Protein AF-0000000085028728 (afdb_homodimer)

pLDDT: mean 93.4, std 11.12, range [28.31, 98.69]

Solvent-accessible surface area (backbone atoms only — not comparable to full-atom values): 11891 Å² total; per-residue (Å²): 128,84,72,64,90,46,90,42,33,43,54,44,32,38,74,74,45,56,66,94,50,44,56,52,53,50,48,51,31,69,73,59,47,61,43,35,67,69,58,50,44,66,71,38,68,85,52,50,71,66,57,48,51,51,47,50,49,50,36,37,75,71,48,29,32,41,80,46,76,43,94,49,95,72,69,44,57,39,34,30,62,30,75,64,32,54,68,43,45,65,33,49,50,37,35,28,53,51,8,44,40,52,74,70,59,74,106,129,83,70,65,89,46,89,43,32,43,54,44,32,38,74,75,46,56,67,92,52,44,58,54,53,50,47,51,30,70,75,60,47,60,41,35,67,70,55,49,43,66,71,38,68,86,51,50,70,68,58,49,51,51,47,50,51,50,37,35,74,72,46,29,31,41,80,46,75,43,93,49,92,73,70,44,55,39,34,31,64,30,74,64,32,53,68,43,45,66,33,50,49,37,35,29,53,52,9,45,40,51,74,69,58,73,106

InterPro domains:
  IPR002577 Helix-turn-helix, HxlR type [PF01638] (17-104)
  IPR002577 Helix-turn-helix, HxlR type [PS51118] (8-107)
  IPR036388 Winged helix-like DNA-binding domain superfamily [G3DSA:1.10.10.10] (2-106)
  IPR036390 Winged helix DNA-binding domain superfamily [SSF46785] (2-105)

Organism: Acidaminococcus fermentans (strain ATCC 25085 / DSM 20731 / CCUG 9996 / CIP 106432 / VR4) (NCBI:txid591001)

Structure (mmCIF, N/CA/C/O backbone):
data_AF-0000000085028728-model_v1
#
loop_
_entity.id
_entity.type
_entity.pdbx_description
1 polymer 'Transcriptional regulator, HxlR family'
#
loop_
_atom_site.group_PDB
_atom_site.id
_atom_site.type_symbol
_atom_site.label_atom_id
_atom_site.label_alt_id
_atom_site.label_comp_id
_atom_site.label_asym_id
_atom_site.label_entity_id
_atom_site.label_seq_id
_atom_site.pdbx_PDB_ins_code
_atom_site.Cartn_x
_atom_site.Cartn_y
_atom_site.Cartn_z
_atom_site.occupancy
_atom_site.B_iso_or_equiv
_atom_site.auth_seq_id
_atom_site.auth_comp_id
_atom_site.auth_asym_id
_atom_site.auth_atom_id
_atom_site.pdbx_PDB_model_num
ATOM 1 N N . MET A 1 1 ? -28.906 -7.211 5.066 1 29.34 1 MET A N 1
ATOM 2 C CA . MET A 1 1 ? -27.641 -7.785 4.656 1 29.34 1 MET A CA 1
ATOM 3 C C . MET A 1 1 ? -26.484 -6.828 4.957 1 29.34 1 MET A C 1
ATOM 5 O O . MET A 1 1 ? -26.438 -5.719 4.426 1 29.34 1 MET A O 1
ATOM 9 N N . ASN A 1 2 ? -25.953 -6.66 6.082 1 36.81 2 ASN A N 1
ATOM 10 C CA . ASN A 1 2 ? -25 -5.715 6.637 1 36.81 2 ASN A CA 1
ATOM 11 C C . ASN A 1 2 ? -23.766 -5.578 5.738 1 36.81 2 ASN A C 1
ATOM 13 O O . ASN A 1 2 ? -23.016 -6.539 5.555 1 36.81 2 ASN A O 1
ATOM 17 N N . GLU A 1 3 ? -23.781 -4.945 4.578 1 47.5 3 GLU A N 1
ATOM 18 C CA . GLU A 1 3 ? -22.828 -4.746 3.492 1 47.5 3 GLU A CA 1
ATOM 19 C C . GLU A 1 3 ? -21.422 -4.531 4.031 1 47.5 3 GLU A C 1
ATOM 21 O O . GLU A 1 3 ? -21.172 -3.578 4.773 1 47.5 3 GLU A O 1
ATOM 26 N N . LYS A 1 4 ? -20.875 -5.582 4.215 1 59.91 4 LYS A N 1
ATOM 27 C CA . LYS A 1 4 ? -19.516 -5.461 4.727 1 59.91 4 LYS A CA 1
ATOM 28 C C . LYS A 1 4 ? -18.734 -4.406 3.953 1 59.91 4 LYS A C 1
ATOM 30 O O . LYS A 1 4 ? -18.672 -4.445 2.723 1 59.91 4 LYS A O 1
ATOM 35 N N . LYS A 1 5 ? -18.438 -3.426 4.613 1 77 5 LYS A N 1
ATOM 36 C CA . LYS A 1 5 ? -17.734 -2.307 3.994 1 77 5 LYS A CA 1
ATOM 37 C C . LYS A 1 5 ? -16.469 -2.775 3.291 1 77 5 LYS A C 1
ATOM 39 O O . LYS A 1 5 ? -16.172 -2.336 2.178 1 77 5 LYS A O 1
ATOM 44 N N . TYR A 1 6 ? -15.953 -3.883 3.768 1 88.62 6 TYR A N 1
ATOM 45 C CA . TYR A 1 6 ? -14.711 -4.434 3.236 1 88.62 6 TYR A CA 1
ATOM 46 C C . TYR A 1 6 ? -14.758 -5.957 3.213 1 88.62 6 TYR A C 1
ATOM 48 O O . TYR A 1 6 ? -15.234 -6.586 4.16 1 88.62 6 TYR A O 1
ATOM 56 N N . ASN A 1 7 ? -14.258 -6.598 2.178 1 88.06 7 ASN A N 1
ATOM 57 C CA . ASN A 1 7 ? -14.266 -8.047 2.008 1 88.06 7 ASN A CA 1
ATOM 58 C C . ASN A 1 7 ? -13.18 -8.719 2.854 1 88.06 7 ASN A C 1
ATOM 60 O O . ASN A 1 7 ? -13.25 -9.914 3.123 1 88.06 7 ASN A O 1
ATOM 64 N N . CYS A 1 8 ? -12.188 -8.031 3.172 1 92.44 8 CYS A N 1
ATOM 65 C CA . CYS A 1 8 ? -11.125 -8.531 4.043 1 92.44 8 CYS A CA 1
ATOM 66 C C . CYS A 1 8 ? -10.422 -7.383 4.746 1 92.44 8 CYS A C 1
ATOM 68 O O . CYS A 1 8 ? -10.555 -6.227 4.348 1 92.44 8 CYS A O 1
ATOM 70 N N . PRO A 1 9 ? -9.688 -7.672 5.801 1 95.31 9 PRO A N 1
ATOM 71 C CA . PRO A 1 9 ? -9 -6.621 6.555 1 95.31 9 PRO A CA 1
ATOM 72 C C . PRO A 1 9 ? -7.98 -5.859 5.715 1 95.31 9 PRO A C 1
ATOM 74 O O . PRO A 1 9 ? -7.777 -4.66 5.918 1 95.31 9 PRO A O 1
ATOM 77 N N . VAL A 1 10 ? -7.355 -6.543 4.836 1 96.81 10 VAL A N 1
ATOM 78 C CA . VAL A 1 10 ? -6.363 -5.891 3.984 1 96.81 10 VAL A CA 1
ATOM 79 C C . VAL A 1 10 ? -7.039 -4.816 3.137 1 96.81 10 VAL A C 1
ATOM 81 O O . VAL A 1 10 ? -6.527 -3.699 3.018 1 96.81 10 VAL A O 1
ATOM 84 N N . GLU A 1 11 ? -8.133 -5.172 2.615 1 95.12 11 GLU A N 1
ATOM 85 C CA . GLU A 1 11 ? -8.898 -4.203 1.838 1 95.12 11 GLU A CA 1
ATOM 86 C C . GLU A 1 11 ? -9.273 -2.99 2.686 1 95.12 11 GLU A C 1
ATOM 88 O O .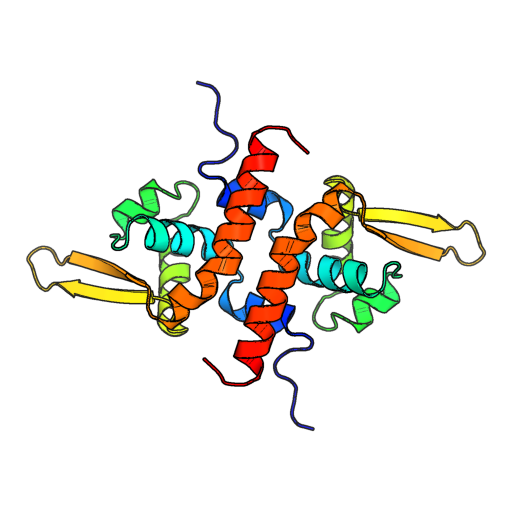 GLU A 1 11 ? -9.203 -1.853 2.215 1 95.12 11 GLU A O 1
ATOM 93 N N . ALA A 1 12 ? -9.727 -3.23 3.863 1 94.5 12 ALA A N 1
ATOM 94 C CA . ALA A 1 12 ? -10.094 -2.156 4.781 1 94.5 12 ALA A CA 1
ATOM 95 C C . ALA A 1 12 ? -8.914 -1.22 5.035 1 94.5 12 ALA A C 1
ATOM 97 O O . ALA A 1 12 ? -9.062 0.003 4.953 1 94.5 12 ALA A O 1
ATOM 98 N N . ALA A 1 13 ? -7.773 -1.797 5.328 1 95.81 13 ALA A N 1
ATOM 99 C CA . ALA A 1 13 ? -6.582 -0.992 5.59 1 95.81 13 ALA A CA 1
ATOM 100 C C . ALA A 1 13 ? -6.18 -0.19 4.355 1 95.81 13 ALA A C 1
ATOM 102 O O . ALA A 1 13 ? -5.812 0.982 4.461 1 95.81 13 ALA A O 1
ATOM 103 N N . LEU A 1 14 ? -6.285 -0.796 3.23 1 94.88 14 LEU A N 1
ATOM 104 C CA . LEU A 1 14 ? -5.863 -0.148 1.994 1 94.88 14 LEU A CA 1
ATOM 105 C C . LEU A 1 14 ? -6.812 0.988 1.627 1 94.88 14 LEU A C 1
ATOM 107 O O . LEU A 1 14 ? -6.422 1.927 0.929 1 94.88 14 LEU A O 1
ATOM 111 N N . SER A 1 15 ? -8.016 0.905 2.08 1 92.88 15 SER A N 1
ATOM 112 C CA . SER A 1 15 ? -8.938 2.016 1.854 1 92.88 15 SER A CA 1
ATOM 113 C C . SER A 1 15 ? -8.445 3.289 2.533 1 92.88 15 SER A C 1
ATOM 115 O O . SER A 1 15 ? -8.805 4.395 2.127 1 92.88 15 SER A O 1
ATOM 117 N N . GLN A 1 16 ? -7.59 3.143 3.537 1 92.19 16 GLN A N 1
ATOM 118 C CA . GLN A 1 16 ? -7.031 4.262 4.285 1 92.19 16 GLN A CA 1
ATOM 119 C C . GLN A 1 16 ? -5.641 4.625 3.773 1 92.19 16 GLN A C 1
ATOM 121 O O . GLN A 1 16 ? -5.227 5.785 3.855 1 92.19 16 GLN A O 1
ATOM 126 N N . LEU A 1 17 ? -4.961 3.629 3.266 1 93.88 17 LEU A N 1
ATOM 127 C CA . LEU A 1 17 ? -3.545 3.789 2.963 1 93.88 17 LEU A CA 1
ATOM 128 C C . LEU A 1 17 ? -3.311 3.824 1.456 1 93.88 17 LEU A C 1
ATOM 130 O O . LEU A 1 17 ? -2.219 4.172 1.001 1 93.88 17 LEU A O 1
ATOM 134 N N . GLY A 1 18 ? -4.328 3.404 0.812 1 89 18 GLY A N 1
ATOM 135 C CA . GLY A 1 18 ? -4.176 3.342 -0.632 1 89 18 GLY A CA 1
ATOM 136 C C . GLY A 1 18 ? -3.838 4.684 -1.256 1 89 18 GLY A C 1
ATOM 137 O O . GLY A 1 18 ? -4.23 5.73 -0.739 1 89 18 GLY A O 1
ATOM 138 N N . GLY A 1 19 ? -3.105 4.633 -2.367 1 87.12 19 GLY A N 1
ATOM 139 C CA . GLY A 1 19 ? -2.596 5.812 -3.043 1 87.12 19 GLY A CA 1
ATOM 140 C C . GLY A 1 19 ? -1.098 5.77 -3.279 1 87.12 19 GLY A C 1
ATOM 141 O O . GLY A 1 19 ? -0.385 5 -2.629 1 87.12 19 GLY A O 1
ATOM 142 N N . LYS A 1 20 ? -0.704 6.645 -4.145 1 89.75 20 LYS A N 1
ATOM 143 C CA . LYS A 1 20 ? 0.682 6.574 -4.594 1 89.75 20 LYS A CA 1
ATOM 144 C C . LYS A 1 20 ? 1.628 7.18 -3.562 1 89.75 20 LYS A C 1
ATOM 146 O O . LYS A 1 20 ? 2.758 6.715 -3.396 1 89.75 20 LYS A O 1
ATOM 151 N N . TYR A 1 21 ? 1.078 8.133 -2.779 1 95.56 21 TYR A N 1
ATOM 152 C CA . TYR A 1 21 ? 2.053 8.906 -2.02 1 95.56 21 TYR A CA 1
ATOM 153 C C . TYR A 1 21 ? 1.742 8.859 -0.529 1 95.56 21 TYR A C 1
ATOM 155 O O . TYR A 1 21 ? 2.549 9.305 0.293 1 95.56 21 TYR A O 1
ATOM 163 N N . LYS A 1 22 ? 0.624 8.273 -0.117 1 96.81 22 LYS A N 1
ATOM 164 C CA . LYS A 1 22 ? 0.184 8.344 1.273 1 96.81 22 LYS A CA 1
ATOM 165 C C . LYS A 1 22 ? 1.21 7.711 2.209 1 96.81 22 LYS A C 1
ATOM 167 O O . LYS A 1 22 ? 1.589 8.305 3.219 1 96.81 22 LYS A O 1
ATOM 172 N N . ALA A 1 23 ? 1.662 6.551 1.815 1 97.25 23 ALA A N 1
ATOM 173 C CA . ALA A 1 23 ? 2.615 5.855 2.678 1 97.25 23 ALA A CA 1
ATOM 174 C C . ALA A 1 23 ? 3.932 6.621 2.768 1 97.25 23 ALA A C 1
ATOM 176 O O . ALA A 1 23 ? 4.586 6.625 3.814 1 97.25 23 ALA A O 1
ATOM 177 N N . ILE A 1 24 ? 4.32 7.246 1.709 1 97.38 24 ILE A N 1
ATOM 178 C CA . ILE A 1 24 ? 5.555 8.023 1.691 1 97.38 24 ILE A CA 1
ATOM 179 C C . ILE A 1 24 ? 5.398 9.25 2.582 1 97.38 24 ILE A C 1
ATOM 181 O O . ILE A 1 24 ? 6.285 9.562 3.379 1 97.38 24 ILE A O 1
ATOM 185 N N . ILE A 1 25 ? 4.301 9.898 2.451 1 98.12 25 ILE A N 1
ATOM 186 C CA . ILE A 1 25 ? 4.012 11.062 3.283 1 98.12 25 ILE A CA 1
ATOM 187 C C . ILE A 1 25 ? 4.074 10.672 4.758 1 98.12 25 ILE A C 1
ATOM 189 O O . ILE A 1 25 ? 4.746 11.336 5.551 1 98.12 25 ILE A O 1
ATOM 193 N N . LEU A 1 26 ? 3.414 9.602 5.082 1 98.44 26 LEU A N 1
ATOM 194 C CA . LEU A 1 26 ? 3.365 9.141 6.469 1 98.44 26 LEU A CA 1
ATOM 195 C C . LEU A 1 26 ? 4.762 8.789 6.973 1 98.44 26 LEU A C 1
ATOM 197 O O . LEU A 1 26 ? 5.105 9.094 8.117 1 98.44 26 LEU A O 1
ATOM 201 N N . TYR A 1 27 ? 5.547 8.18 6.148 1 98.19 27 TYR A N 1
ATOM 202 C CA . TYR A 1 27 ? 6.918 7.836 6.504 1 98.19 27 TYR A CA 1
ATOM 203 C C . TYR A 1 27 ? 7.707 9.078 6.918 1 98.19 27 TYR A C 1
ATOM 205 O O . TYR A 1 27 ? 8.344 9.086 7.973 1 98.19 27 TYR A O 1
ATOM 213 N N . TYR A 1 28 ? 7.613 10.062 6.129 1 98.31 28 TYR A N 1
ATOM 214 C CA . TYR A 1 28 ? 8.398 11.258 6.41 1 98.31 28 TYR A CA 1
ATOM 215 C C . TYR A 1 28 ? 7.84 12 7.625 1 98.31 28 TYR A C 1
ATOM 217 O O . TYR A 1 28 ? 8.602 12.586 8.398 1 98.31 28 TYR A O 1
ATOM 225 N N . LEU A 1 29 ? 6.543 11.977 7.836 1 98.44 29 LEU A N 1
ATOM 226 C CA . LEU A 1 29 ? 5.965 12.602 9.023 1 98.44 29 LEU A CA 1
ATOM 227 C C . LEU A 1 29 ? 6.352 11.836 10.281 1 98.44 29 LEU A C 1
ATOM 229 O O . LEU A 1 29 ? 6.504 12.438 11.352 1 98.44 29 LEU A O 1
ATOM 233 N N . MET A 1 30 ? 6.492 10.57 10.102 1 97.62 30 MET A N 1
ATOM 234 C CA . MET A 1 30 ? 6.91 9.75 11.234 1 97.62 30 MET A CA 1
ATOM 235 C C . MET A 1 30 ? 8.367 10.031 11.602 1 97.62 30 MET A C 1
ATOM 237 O O . MET A 1 30 ? 8.734 9.984 12.773 1 97.62 30 MET A O 1
ATOM 241 N N . THR A 1 31 ? 9.156 10.312 10.633 1 95.94 31 THR A N 1
ATOM 242 C CA . THR A 1 31 ? 10.594 10.422 10.844 1 95.94 31 THR A CA 1
ATOM 243 C C . THR A 1 31 ? 10.977 11.867 11.164 1 95.94 31 THR A C 1
ATOM 245 O O . THR A 1 31 ? 11.953 12.109 11.875 1 95.94 31 THR A O 1
ATOM 248 N N . GLU A 1 32 ? 10.219 12.844 10.703 1 95.44 32 GLU A N 1
ATOM 249 C CA . GLU A 1 32 ? 10.586 14.25 10.883 1 95.44 32 GLU A CA 1
ATOM 250 C C . GLU A 1 32 ? 9.57 14.984 11.742 1 95.44 32 GLU A C 1
ATOM 252 O O . GLU A 1 32 ? 9.773 16.141 12.109 1 95.44 32 GLU A O 1
ATOM 257 N N . SER A 1 33 ? 8.438 14.375 12.094 1 95.12 33 SER A N 1
ATOM 258 C CA . SER A 1 33 ? 7.438 14.781 13.07 1 95.12 33 SER A CA 1
ATOM 259 C C . SER A 1 33 ? 6.535 15.883 12.516 1 95.12 33 SER A C 1
ATOM 261 O O . SER A 1 33 ? 5.312 15.828 12.664 1 95.12 33 SER A O 1
ATOM 263 N N . VAL A 1 34 ? 7.223 16.953 11.961 1 97.75 34 VAL A N 1
ATOM 264 C CA . VAL A 1 34 ? 6.477 18.078 11.398 1 97.75 34 VAL A CA 1
ATOM 265 C C . VAL A 1 34 ? 7.027 18.422 10.023 1 97.75 34 VAL A C 1
ATOM 267 O O . VAL A 1 34 ? 8.242 18.531 9.844 1 97.75 34 VAL A O 1
ATOM 270 N N . LEU A 1 35 ? 6.098 18.625 9.031 1 98.31 35 LEU A N 1
ATOM 271 C CA . LEU A 1 35 ? 6.551 18.984 7.695 1 98.31 35 LEU A CA 1
ATOM 272 C C . LEU A 1 35 ? 5.602 20 7.059 1 98.31 35 LEU A C 1
ATOM 274 O O . LEU A 1 35 ? 4.387 19.922 7.258 1 98.31 35 LEU A O 1
ATOM 278 N N . ARG A 1 36 ? 6.25 20.891 6.328 1 97.62 36 ARG A N 1
ATOM 279 C CA . ARG A 1 36 ? 5.484 21.781 5.465 1 97.62 36 ARG A CA 1
ATOM 280 C C . ARG A 1 36 ? 5.305 21.188 4.074 1 97.62 36 ARG A C 1
ATOM 282 O O . ARG A 1 36 ? 5.98 20.219 3.719 1 97.62 36 ARG A O 1
ATOM 289 N N . PHE A 1 37 ? 4.34 21.812 3.322 1 97.62 37 PHE A N 1
ATOM 290 C CA . PHE A 1 37 ? 4.059 21.328 1.975 1 97.62 37 PHE A CA 1
ATOM 291 C C . PHE A 1 37 ? 5.328 21.297 1.135 1 97.62 37 PHE A C 1
ATOM 293 O O . PHE A 1 37 ? 5.605 20.312 0.457 1 97.62 37 PHE A O 1
ATOM 300 N N . SER A 1 38 ? 6.078 22.328 1.216 1 97 38 SER A N 1
ATOM 301 C CA . SER A 1 38 ? 7.277 22.453 0.396 1 97 38 SER A CA 1
ATOM 302 C C . SER A 1 38 ? 8.305 21.391 0.755 1 97 38 SER A C 1
ATOM 304 O O . SER A 1 38 ? 9.016 20.891 -0.117 1 97 38 SER A O 1
ATOM 306 N N . GLN A 1 39 ? 8.414 21.047 1.973 1 97.56 39 GLN A N 1
ATOM 307 C CA . GLN A 1 39 ? 9.32 19.984 2.42 1 97.56 39 GLN A CA 1
ATOM 308 C C . GLN A 1 39 ? 8.859 18.625 1.916 1 97.56 39 GLN A C 1
ATOM 310 O O . GLN A 1 39 ? 9.672 17.812 1.452 1 97.56 39 GLN A O 1
ATOM 315 N N . LEU A 1 40 ? 7.586 18.375 1.995 1 97.81 40 LEU A N 1
ATOM 316 C CA . LEU A 1 40 ? 7.035 17.141 1.46 1 97.81 40 LEU A CA 1
ATOM 317 C C . LEU A 1 40 ? 7.277 17.031 -0.043 1 97.81 40 LEU A C 1
ATOM 319 O O . LEU A 1 40 ? 7.656 15.977 -0.546 1 97.81 40 LEU A O 1
ATOM 323 N N . GLN A 1 41 ? 7.066 18.1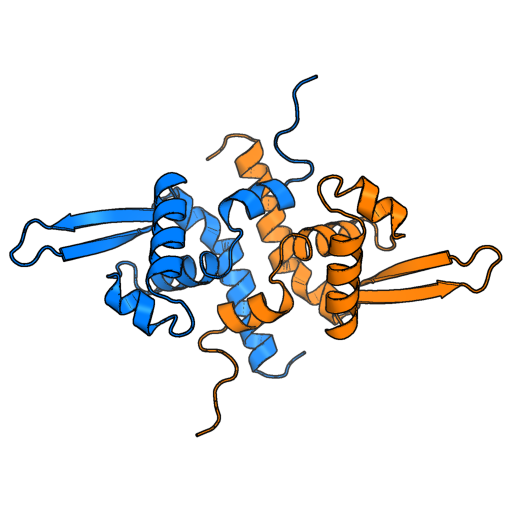25 -0.722 1 97.06 41 GLN A N 1
ATOM 324 C CA . GLN A 1 41 ? 7.289 18.156 -2.164 1 97.06 41 GLN A CA 1
ATOM 325 C C . GLN A 1 41 ? 8.742 17.828 -2.502 1 97.06 41 GLN A C 1
ATOM 327 O O . GLN A 1 41 ? 9.016 17.156 -3.498 1 97.06 41 GLN A O 1
ATOM 332 N N . ARG A 1 42 ? 9.641 18.281 -1.686 1 96.31 42 ARG A N 1
ATOM 333 C CA . ARG A 1 42 ? 11.055 18.016 -1.886 1 96.31 42 ARG A CA 1
ATOM 334 C C . ARG A 1 42 ? 11.359 16.531 -1.688 1 96.31 42 ARG A C 1
ATOM 336 O O . ARG A 1 42 ? 12.195 15.961 -2.393 1 96.31 42 ARG A O 1
ATOM 343 N N . HIS A 1 43 ? 10.695 15.922 -0.737 1 96.06 43 HIS A N 1
ATOM 344 C CA . HIS A 1 43 ? 10.906 14.508 -0.43 1 96.06 43 HIS A CA 1
ATOM 345 C C . HIS A 1 43 ? 10.281 13.609 -1.492 1 96.06 43 HIS A C 1
ATOM 347 O O . HIS A 1 43 ? 10.711 12.477 -1.683 1 96.06 43 HIS A O 1
ATOM 353 N N . ILE A 1 44 ? 9.242 14.133 -2.152 1 96.31 44 ILE A N 1
ATOM 354 C CA . ILE A 1 44 ? 8.492 13.359 -3.137 1 96.31 44 ILE A CA 1
ATOM 355 C C . ILE A 1 44 ? 8.477 14.109 -4.469 1 96.31 44 ILE A C 1
ATOM 357 O O . ILE A 1 44 ? 7.406 14.492 -4.957 1 96.31 44 ILE A O 1
ATOM 361 N N . PRO A 1 45 ? 9.539 14.141 -5.109 1 94.31 45 PRO A N 1
ATOM 362 C CA . PRO A 1 45 ? 9.664 15.023 -6.27 1 94.31 45 PRO A CA 1
ATOM 363 C C . PRO A 1 45 ? 8.836 14.555 -7.465 1 94.31 45 PRO A C 1
ATOM 365 O O . PRO A 1 45 ? 8.547 15.336 -8.375 1 94.31 45 PRO A O 1
ATOM 368 N N . ARG A 1 46 ? 8.477 13.375 -7.469 1 93.25 46 ARG A N 1
ATOM 369 C CA . ARG A 1 46 ? 7.715 12.844 -8.594 1 93.25 46 ARG A CA 1
ATOM 370 C C . ARG A 1 46 ? 6.234 13.188 -8.469 1 93.25 46 ARG A C 1
ATOM 372 O O . ARG A 1 46 ? 5.469 13.031 -9.422 1 93.25 46 ARG A O 1
ATOM 379 N N . ALA A 1 47 ? 5.836 13.68 -7.363 1 95.56 47 ALA A N 1
ATOM 380 C CA . ALA A 1 47 ? 4.445 14.062 -7.156 1 95.56 47 ALA A CA 1
ATOM 381 C C . ALA A 1 47 ? 4.195 15.492 -7.637 1 95.56 47 ALA A C 1
ATOM 383 O O . ALA A 1 47 ? 4.949 16.406 -7.297 1 95.56 47 ALA A O 1
ATOM 384 N N . THR A 1 48 ? 3.172 15.664 -8.414 1 97.12 48 THR A N 1
ATOM 385 C CA . THR A 1 48 ? 2.762 17.031 -8.711 1 97.12 48 THR A CA 1
ATOM 386 C C . THR A 1 48 ? 2.154 17.688 -7.477 1 97.12 48 THR A C 1
ATOM 388 O O . THR A 1 48 ? 1.706 17.016 -6.555 1 97.12 48 THR A O 1
ATOM 391 N N . ALA A 1 49 ? 2.113 18.984 -7.473 1 96.94 49 ALA A N 1
ATOM 392 C CA . ALA A 1 49 ? 1.507 19.734 -6.375 1 96.94 49 ALA A CA 1
ATOM 393 C C . ALA A 1 49 ? 0.044 19.344 -6.184 1 96.94 49 ALA A C 1
ATOM 395 O O . ALA A 1 49 ? -0.432 19.234 -5.055 1 96.94 49 ALA A O 1
ATOM 396 N N . LYS A 1 50 ? -0.592 19.188 -7.191 1 97.62 50 LYS A N 1
ATOM 397 C CA . LYS A 1 50 ? -2.006 18.828 -7.145 1 97.62 50 LYS A CA 1
ATOM 398 C C . LYS A 1 50 ? -2.203 17.469 -6.48 1 97.62 50 LYS A C 1
ATOM 400 O O . LYS A 1 50 ? -3.055 17.312 -5.602 1 97.62 50 LYS A O 1
ATOM 405 N N . MET A 1 51 ? -1.417 16.5 -6.918 1 97.31 51 MET A N 1
ATOM 406 C CA . MET A 1 51 ? -1.538 15.141 -6.383 1 97.31 51 MET A CA 1
ATOM 407 C C . MET A 1 51 ? -1.147 15.109 -4.91 1 97.31 51 MET A C 1
ATOM 409 O O . MET A 1 51 ? -1.813 14.453 -4.102 1 97.31 51 MET A O 1
ATOM 413 N N . LEU A 1 52 ? -0.105 15.781 -4.613 1 97.69 52 LEU A N 1
ATOM 414 C CA . LEU A 1 52 ? 0.319 15.828 -3.219 1 97.69 52 LEU A CA 1
ATOM 415 C C . LEU A 1 52 ? -0.753 16.484 -2.35 1 97.69 52 LEU A C 1
ATOM 417 O O . LEU A 1 52 ? -1.052 15.992 -1.257 1 97.69 52 LEU A O 1
ATOM 421 N N . THR A 1 53 ? -1.35 17.578 -2.793 1 97.62 53 THR A N 1
ATOM 422 C CA . THR A 1 53 ? -2.43 18.25 -2.08 1 97.62 53 THR A CA 1
ATOM 423 C C . THR A 1 53 ? -3.609 17.312 -1.869 1 97.62 53 THR A C 1
ATOM 425 O O . THR A 1 53 ? -4.168 17.234 -0.771 1 97.62 53 THR A O 1
ATOM 428 N N . GLN A 1 54 ? -3.924 16.641 -2.869 1 97.75 54 GLN A N 1
ATOM 429 C CA . GLN A 1 54 ? -5.035 15.703 -2.793 1 97.75 54 GLN A CA 1
ATOM 430 C C . GLN A 1 54 ? -4.77 14.617 -1.75 1 97.75 54 GLN A C 1
ATOM 432 O O . GLN A 1 54 ? -5.66 14.273 -0.971 1 97.75 54 GLN A O 1
ATOM 437 N N . GLN A 1 55 ? -3.58 14.062 -1.749 1 97.75 55 GLN A N 1
ATOM 438 C CA . GLN A 1 55 ? -3.225 13.023 -0.789 1 97.75 55 GLN A CA 1
ATOM 439 C C . GLN A 1 55 ? -3.254 13.555 0.639 1 97.75 55 GLN A C 1
ATOM 441 O O . GLN A 1 55 ? -3.729 12.883 1.553 1 97.75 55 GLN A O 1
ATOM 446 N N . LEU A 1 56 ? -2.781 14.734 0.805 1 98.25 56 LEU A N 1
ATOM 447 C CA . LEU A 1 56 ? -2.771 15.359 2.123 1 98.25 56 LEU A CA 1
ATOM 448 C C . LEU A 1 56 ? -4.191 15.617 2.613 1 98.25 56 LEU A C 1
ATOM 450 O O . LEU A 1 56 ? -4.5 15.383 3.785 1 98.25 56 LEU A O 1
ATOM 454 N N . ARG A 1 57 ? -5.023 16.078 1.729 1 97.94 57 ARG A N 1
ATOM 455 C CA . ARG A 1 57 ? -6.422 16.297 2.078 1 97.94 57 ARG A CA 1
ATOM 456 C C . ARG A 1 57 ? -7.098 15 2.49 1 97.94 57 ARG A C 1
ATOM 458 O O . ARG A 1 57 ? -7.855 14.969 3.463 1 97.94 57 ARG A O 1
ATOM 465 N N . GLU A 1 58 ? -6.875 13.984 1.774 1 97.94 58 GLU A N 1
ATOM 466 C CA . GLU A 1 58 ? -7.465 12.688 2.096 1 97.94 58 GLU A CA 1
ATOM 467 C C . GLU A 1 58 ? -6.957 12.172 3.438 1 97.94 58 GLU A C 1
ATOM 469 O O . GLU A 1 58 ? -7.734 11.656 4.246 1 97.94 58 GLU A O 1
ATOM 474 N N . LEU A 1 59 ? -5.672 12.281 3.635 1 98.25 59 LEU A N 1
ATOM 475 C CA . LEU A 1 59 ? -5.094 11.852 4.902 1 98.25 59 LEU A CA 1
ATOM 476 C C . LEU A 1 59 ? -5.691 12.633 6.066 1 98.25 59 LEU A C 1
ATOM 478 O O . LEU A 1 59 ? -5.969 12.07 7.125 1 98.25 59 LEU A O 1
ATOM 482 N N . GLU A 1 60 ? -5.82 13.922 5.867 1 98.5 60 GLU A N 1
ATOM 483 C CA . GLU A 1 60 ? -6.438 14.75 6.898 1 98.5 60 GLU A CA 1
ATOM 484 C C . GLU A 1 60 ? -7.898 14.367 7.113 1 98.5 60 GLU A C 1
ATOM 486 O O . GLU A 1 60 ? -8.352 14.219 8.25 1 98.5 60 GLU A O 1
ATOM 491 N N . GLY A 1 61 ? -8.633 14.219 6.016 1 97.69 61 GLY A N 1
ATOM 492 C CA . GLY A 1 61 ? -10.039 13.836 6.082 1 97.69 61 GLY A CA 1
ATOM 493 C C . GLY A 1 61 ? -10.266 12.516 6.789 1 97.69 61 GLY A C 1
ATOM 494 O O . GLY A 1 61 ? -11.281 12.328 7.457 1 97.69 61 GLY A O 1
ATOM 495 N N . ASP A 1 62 ? -9.312 11.625 6.688 1 96.25 62 ASP A N 1
ATOM 496 C CA .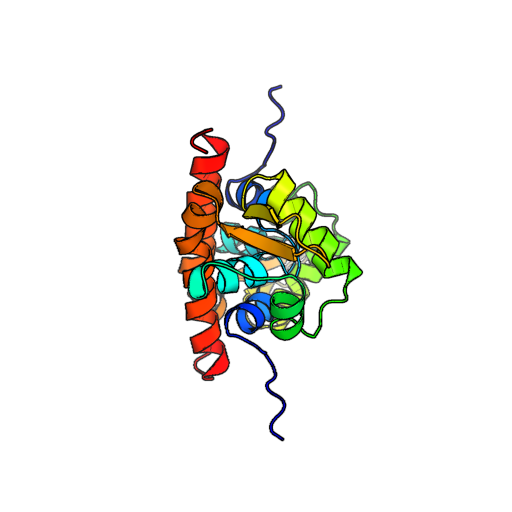 ASP A 1 62 ? -9.406 10.305 7.305 1 96.25 62 ASP A CA 1
ATOM 497 C C . ASP A 1 62 ? -8.867 10.328 8.734 1 96.25 62 ASP A C 1
ATOM 499 O O . ASP A 1 62 ? -8.844 9.297 9.414 1 96.25 62 ASP A O 1
ATOM 503 N N . GLY A 1 63 ? -8.398 11.469 9.102 1 97.19 63 GLY A N 1
ATOM 504 C CA . GLY A 1 63 ? -7.945 11.648 10.477 1 97.19 63 GLY A CA 1
ATOM 505 C C . GLY A 1 63 ? -6.566 11.07 10.727 1 97.19 63 GLY A C 1
ATOM 506 O O . GLY A 1 63 ? -6.227 10.734 11.867 1 97.19 63 GLY A O 1
ATOM 507 N N . LEU A 1 64 ? -5.77 10.945 9.742 1 97.94 64 LEU A N 1
ATOM 508 C CA . LEU A 1 64 ? -4.449 10.344 9.883 1 97.94 64 LEU A CA 1
ATOM 509 C C . LEU A 1 64 ? -3.391 11.414 10.133 1 97.94 64 LEU A C 1
ATOM 511 O O . LEU A 1 64 ? -2.354 11.141 10.742 1 97.94 64 LEU A O 1
ATOM 515 N N . ILE A 1 65 ? -3.662 12.633 9.641 1 98.69 65 ILE A N 1
ATOM 516 C CA . ILE A 1 65 ? -2.74 13.734 9.891 1 98.69 65 ILE A CA 1
ATOM 517 C C . ILE A 1 65 ? -3.523 14.969 10.328 1 98.69 65 ILE A C 1
ATOM 519 O O . ILE A 1 65 ? -4.738 15.039 10.133 1 98.69 65 ILE A O 1
ATOM 523 N N . HIS A 1 66 ? -2.777 15.828 10.945 1 98.44 66 HIS A N 1
ATOM 524 C CA . HIS A 1 66 ? -3.281 17.156 11.32 1 98.44 66 HIS A CA 1
ATOM 525 C C . HIS A 1 66 ? -2.635 18.25 10.477 1 98.44 66 HIS A C 1
ATOM 527 O O . HIS A 1 66 ? -1.414 18.266 10.305 1 98.44 66 HIS A O 1
ATOM 533 N N . ARG A 1 67 ? -3.457 19.031 9.953 1 98.06 67 ARG A N 1
ATOM 534 C CA . ARG A 1 67 ? -3.004 20.25 9.273 1 98.06 67 ARG A CA 1
ATOM 535 C C . ARG A 1 67 ? -3.15 21.469 10.164 1 98.06 67 ARG A C 1
ATOM 537 O O . ARG A 1 67 ? -4.25 21.781 10.625 1 98.06 67 ARG A O 1
ATOM 544 N N . THR A 1 68 ? -2.104 22.156 10.477 1 97.62 68 THR A N 1
ATOM 545 C CA . THR A 1 68 ? -2.115 23.359 11.305 1 97.62 68 THR A CA 1
ATOM 546 C C . THR A 1 68 ? -1.743 24.578 10.477 1 97.62 68 THR A C 1
ATOM 548 O O . THR A 1 68 ? -0.708 24.594 9.805 1 97.62 68 THR A O 1
ATOM 551 N N . VAL A 1 69 ? -2.561 25.547 10.578 1 95.94 69 VAL A N 1
ATOM 552 C CA . VAL A 1 69 ? -2.303 26.797 9.867 1 95.94 69 VAL A CA 1
ATOM 553 C C . VAL A 1 69 ? -1.908 27.891 10.859 1 95.94 69 VAL A C 1
ATOM 555 O O . VAL A 1 69 ? -2.619 28.141 11.836 1 95.94 69 VAL A O 1
ATOM 558 N N . TYR A 1 70 ? -0.789 28.516 10.641 1 94.75 70 TYR A N 1
ATOM 559 C CA . TYR A 1 70 ? -0.319 29.641 11.445 1 94.75 70 TYR A CA 1
ATOM 560 C C . TYR A 1 70 ? -0.613 30.969 10.75 1 94.75 70 TYR A C 1
ATOM 562 O O . TYR A 1 70 ? -0.186 31.188 9.617 1 94.75 70 TYR A O 1
ATOM 570 N N . PRO A 1 71 ? -1.3 31.719 11.43 1 92.69 71 PRO A N 1
ATOM 571 C CA . PRO A 1 71 ? -1.697 33 10.844 1 92.69 71 PRO A CA 1
ATOM 572 C C . PRO A 1 71 ? -0.56 34.031 10.82 1 92.69 71 PRO A C 1
ATOM 574 O O . PRO A 1 71 ? -0.677 35.094 11.422 1 92.69 71 PRO A O 1
ATOM 577 N N . VAL A 1 72 ? 0.479 33.75 10.328 1 92.94 72 VAL A N 1
ATOM 578 C CA . VAL A 1 72 ? 1.603 34.656 10.102 1 92.94 72 VAL A CA 1
ATOM 579 C C . VAL A 1 72 ? 1.553 35.188 8.664 1 92.94 72 VAL A C 1
ATOM 581 O O . VAL A 1 72 ? 0.66 34.812 7.898 1 92.94 72 VAL A O 1
ATOM 584 N N . VAL A 1 73 ? 2.334 36.219 8.391 1 92.06 73 VAL A N 1
ATOM 585 C CA . VAL A 1 73 ? 2.404 36.781 7.039 1 92.06 73 VAL A CA 1
ATOM 586 C C . VAL A 1 73 ? 3.768 36.469 6.426 1 92.06 73 VAL A C 1
ATOM 588 O O . VAL A 1 73 ? 4.801 36.906 6.934 1 92.06 73 VAL A O 1
ATOM 591 N N . PRO A 1 74 ? 3.77 35.5 5.395 1 90.94 74 PRO A N 1
ATOM 592 C CA . PRO A 1 74 ? 2.676 34.75 4.777 1 90.94 74 PRO A CA 1
ATOM 593 C C . PRO A 1 74 ? 2.238 33.531 5.617 1 90.94 74 PRO A C 1
ATOM 595 O O . PRO A 1 74 ? 3.027 33.031 6.406 1 90.94 74 PRO A O 1
ATOM 598 N N . PRO A 1 75 ? 1.076 33.125 5.371 1 93.44 75 PRO A N 1
ATOM 599 C CA . PRO A 1 75 ? 0.583 32 6.176 1 93.44 75 PRO A CA 1
ATOM 600 C C . PRO A 1 75 ? 1.459 30.766 6.051 1 93.44 75 PRO A C 1
ATOM 602 O O . PRO A 1 75 ? 1.988 30.484 4.973 1 93.44 75 PRO A O 1
ATOM 605 N N . LYS A 1 76 ? 1.592 30.109 7.18 1 93.81 76 LYS A N 1
ATOM 606 C CA . LYS A 1 76 ? 2.375 28.875 7.227 1 93.81 76 LYS A CA 1
ATOM 607 C C . LYS A 1 76 ? 1.495 27.672 7.574 1 93.81 76 LYS A C 1
ATOM 609 O O . LYS A 1 76 ? 0.638 27.766 8.453 1 93.81 76 LYS A O 1
ATOM 614 N N . THR A 1 77 ? 1.675 26.609 6.816 1 96.5 77 THR A N 1
ATOM 615 C CA . THR A 1 77 ? 0.948 25.375 7.086 1 96.5 77 THR A CA 1
ATOM 616 C C . THR A 1 77 ? 1.912 24.25 7.434 1 96.5 77 THR A C 1
ATOM 618 O O . THR A 1 77 ? 2.941 24.078 6.773 1 96.5 77 THR A O 1
ATOM 621 N N . GLU A 1 78 ? 1.527 23.531 8.523 1 98.19 78 GLU A N 1
ATOM 622 C CA . GLU A 1 78 ? 2.33 22.391 8.938 1 98.19 78 GLU A CA 1
ATOM 623 C C . GLU A 1 78 ? 1.47 21.141 9.062 1 98.19 78 GLU A C 1
ATOM 625 O O . GLU A 1 78 ? 0.288 21.219 9.406 1 98.19 78 GLU A O 1
ATOM 630 N N . TYR A 1 79 ? 2.08 20.031 8.797 1 98.69 79 TYR A N 1
ATOM 631 C CA . TYR A 1 79 ? 1.426 18.734 8.93 1 98.69 79 TYR A CA 1
ATOM 632 C C . TYR A 1 79 ? 2.102 17.891 10 1 98.69 79 TYR A C 1
ATOM 634 O O . TYR A 1 79 ? 3.33 17.875 10.102 1 98.69 79 TYR A O 1
ATOM 642 N N . THR A 1 80 ? 1.286 17.234 10.789 1 98.69 80 THR A N 1
ATOM 643 C CA . THR A 1 80 ? 1.755 16.297 11.797 1 98.69 80 THR A CA 1
ATOM 644 C C . THR A 1 80 ? 0.894 15.039 11.812 1 98.69 80 THR A C 1
ATOM 646 O O . THR A 1 80 ? -0.199 15.023 11.242 1 98.69 80 THR A O 1
ATOM 649 N N . LEU A 1 81 ? 1.409 14.031 12.477 1 98.25 81 LEU A N 1
ATOM 650 C CA . LEU A 1 81 ? 0.647 12.797 12.602 1 98.25 81 LEU A CA 1
ATOM 651 C C . LEU A 1 81 ? -0.341 12.883 13.766 1 98.25 81 LEU A C 1
ATOM 653 O O . LEU A 1 81 ? -0.032 13.469 14.805 1 98.25 81 LEU A O 1
ATOM 657 N N . THR A 1 82 ? -1.5 12.328 13.516 1 98.06 82 THR A N 1
ATOM 658 C CA . THR A 1 82 ? -2.391 12.055 14.633 1 98.06 82 THR A CA 1
ATOM 659 C C . THR A 1 82 ? -2.012 10.742 15.32 1 98.06 82 THR A C 1
ATOM 661 O O . THR A 1 82 ? -1.126 10.023 14.844 1 98.06 82 THR A O 1
ATOM 664 N N . ASP A 1 83 ? -2.732 10.438 16.438 1 96.88 83 ASP A N 1
ATOM 665 C CA . ASP A 1 83 ? -2.561 9.133 17.062 1 96.88 83 ASP A CA 1
ATOM 666 C C . ASP A 1 83 ? -2.949 8 16.109 1 96.88 83 ASP A C 1
ATOM 668 O O . ASP A 1 83 ? -2.289 6.965 16.078 1 96.88 83 ASP A O 1
ATOM 672 N N . ARG A 1 84 ? -3.977 8.234 15.398 1 96.19 84 ARG A N 1
ATOM 673 C CA . ARG A 1 84 ? -4.41 7.246 14.414 1 96.19 84 ARG A CA 1
ATOM 674 C C . ARG A 1 84 ? -3.361 7.066 13.32 1 96.19 84 ARG A C 1
ATOM 676 O O . ARG A 1 84 ? -3.082 5.941 12.898 1 96.19 84 ARG A O 1
ATOM 683 N N . GLY A 1 85 ? -2.838 8.148 12.859 1 97.69 85 GLY A N 1
ATOM 684 C CA . GLY A 1 85 ? -1.749 8.07 11.898 1 97.69 85 GLY A CA 1
ATOM 685 C C . GLY A 1 85 ? -0.551 7.297 12.414 1 97.69 85 GLY A C 1
ATOM 686 O O . GLY A 1 85 ? 0.03 6.48 11.695 1 97.69 85 GLY A O 1
ATOM 687 N N . GLU A 1 86 ? -0.206 7.566 13.664 1 97.62 86 GLU A N 1
ATOM 688 C CA . GLU A 1 86 ? 0.931 6.891 14.289 1 97.62 86 GLU A CA 1
ATOM 689 C C . GLU A 1 86 ? 0.682 5.391 14.414 1 97.62 86 GLU A C 1
ATOM 691 O O . GLU A 1 86 ? 1.623 4.598 14.375 1 97.62 86 GLU A O 1
ATOM 696 N N . SER A 1 87 ? -0.539 4.992 14.523 1 97.31 87 SER A N 1
ATOM 697 C CA . SER A 1 87 ? -0.87 3.58 14.672 1 97.31 87 SER A CA 1
ATOM 698 C C . SER A 1 87 ? -0.511 2.793 13.414 1 97.31 87 SER A C 1
ATOM 700 O O . SER A 1 87 ? -0.472 1.562 13.438 1 97.31 87 SER A O 1
ATOM 702 N N . LEU A 1 88 ? -0.201 3.477 12.32 1 97.88 88 LEU A N 1
ATOM 703 C CA . LEU A 1 88 ? 0.179 2.832 11.07 1 97.88 88 LEU A CA 1
ATOM 704 C C . LEU A 1 88 ? 1.681 2.566 11.023 1 97.88 88 LEU A C 1
ATOM 706 O O . LEU A 1 88 ? 2.184 1.977 10.07 1 97.88 88 LEU A O 1
ATOM 710 N N . ARG A 1 89 ? 2.377 2.916 12.008 1 97.88 89 ARG A N 1
ATOM 711 C CA . ARG A 1 89 ? 3.834 2.826 12.031 1 97.88 89 ARG A CA 1
ATOM 712 C C . ARG A 1 89 ? 4.301 1.403 11.75 1 97.88 89 ARG A C 1
ATOM 714 O O . ARG A 1 89 ? 5.246 1.195 10.977 1 97.88 89 ARG A O 1
ATOM 721 N N . PRO A 1 90 ? 3.678 0.38 12.289 1 98.12 90 PRO A N 1
ATOM 722 C CA . PRO A 1 90 ? 4.145 -0.97 11.969 1 98.12 90 PRO A CA 1
ATOM 723 C C . PRO A 1 90 ? 4.094 -1.271 10.469 1 98.12 90 PRO A C 1
ATOM 725 O O . PRO A 1 90 ? 4.992 -1.925 9.938 1 98.12 90 PRO A O 1
ATOM 728 N N . ILE A 1 91 ? 3.102 -0.824 9.836 1 98.25 91 ILE A N 1
ATOM 729 C CA . ILE A 1 91 ? 2.957 -1.045 8.398 1 98.25 91 ILE A CA 1
ATOM 730 C C . ILE A 1 91 ? 4.047 -0.282 7.648 1 98.25 91 ILE A C 1
ATOM 732 O O . ILE A 1 91 ? 4.766 -0.86 6.832 1 98.25 91 ILE A O 1
ATOM 736 N N . ILE A 1 92 ? 4.16 0.977 7.934 1 98.31 92 ILE A N 1
ATOM 737 C CA . ILE A 1 92 ? 5.09 1.848 7.219 1 98.31 92 ILE A CA 1
ATOM 738 C C . ILE A 1 92 ? 6.523 1.372 7.449 1 98.31 92 ILE A C 1
ATOM 740 O O . ILE A 1 92 ? 7.332 1.355 6.52 1 98.31 92 ILE A O 1
ATOM 744 N N . MET A 1 93 ? 6.848 0.95 8.625 1 97.88 93 MET A N 1
ATOM 745 C CA . MET A 1 93 ? 8.203 0.498 8.914 1 97.88 93 MET A CA 1
ATOM 746 C C . MET A 1 93 ? 8.484 -0.844 8.25 1 97.88 93 MET A C 1
ATOM 748 O O . MET A 1 93 ? 9.609 -1.099 7.812 1 97.88 93 MET A O 1
ATOM 752 N N . ALA A 1 94 ? 7.488 -1.728 8.227 1 98.06 94 ALA A N 1
ATOM 753 C CA . ALA A 1 94 ? 7.672 -2.975 7.484 1 98.06 94 ALA A CA 1
ATOM 754 C C . ALA A 1 94 ? 7.961 -2.701 6.012 1 98.06 94 ALA A C 1
ATOM 756 O O . ALA A 1 94 ? 8.828 -3.346 5.414 1 98.06 94 ALA A O 1
ATOM 757 N N . ILE A 1 95 ? 7.25 -1.766 5.457 1 98.06 95 ILE A N 1
ATOM 758 C CA . ILE A 1 95 ? 7.465 -1.36 4.074 1 98.06 95 ILE A CA 1
ATOM 759 C C . ILE A 1 95 ? 8.883 -0.805 3.912 1 98.06 95 ILE A C 1
ATOM 761 O O . ILE A 1 95 ? 9.602 -1.19 2.992 1 98.06 95 ILE A O 1
ATOM 765 N N . CYS A 1 96 ? 9.234 0.043 4.793 1 97.56 96 CYS A N 1
ATOM 766 C CA . CYS A 1 96 ? 10.555 0.661 4.766 1 97.56 96 CYS A CA 1
ATOM 767 C C . CYS A 1 96 ? 11.648 -0.396 4.828 1 97.56 96 CYS A C 1
ATOM 769 O O . CYS A 1 96 ? 12.602 -0.358 4.043 1 97.56 96 CYS A O 1
ATOM 771 N N . ASN A 1 97 ? 11.523 -1.294 5.719 1 97.38 97 ASN A N 1
ATOM 772 C CA . ASN A 1 97 ? 12.531 -2.334 5.906 1 97.38 97 ASN A CA 1
ATOM 773 C C . ASN A 1 97 ? 12.664 -3.211 4.664 1 97.38 97 ASN A C 1
ATOM 775 O O . ASN A 1 97 ? 13.781 -3.527 4.246 1 97.38 97 ASN A O 1
ATOM 779 N N . TRP A 1 98 ? 11.609 -3.615 4.125 1 97.5 98 TRP A N 1
ATOM 780 C CA . TRP A 1 98 ? 11.656 -4.422 2.908 1 97.5 98 TRP A CA 1
ATOM 781 C C . TRP A 1 98 ? 12.273 -3.631 1.758 1 97.5 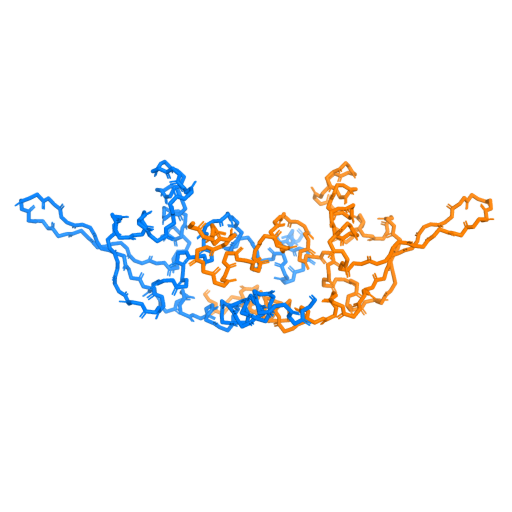98 TRP A C 1
ATOM 783 O O . TRP A 1 98 ? 13.047 -4.176 0.967 1 97.5 98 TRP A O 1
ATOM 793 N N . GLY A 1 99 ? 11.867 -2.377 1.667 1 96.81 99 GLY A N 1
ATOM 794 C CA . GLY A 1 99 ? 12.43 -1.513 0.642 1 96.81 99 GLY A CA 1
ATOM 795 C C . GLY A 1 99 ? 13.938 -1.377 0.737 1 96.81 99 GLY A C 1
ATOM 796 O O . GLY A 1 99 ? 14.625 -1.318 -0.283 1 96.81 99 GLY A O 1
ATOM 797 N N . ARG A 1 100 ? 14.383 -1.334 1.93 1 96.19 100 ARG A N 1
ATOM 798 C CA . ARG A 1 100 ? 15.82 -1.264 2.148 1 96.19 100 ARG A CA 1
ATOM 799 C C . ARG A 1 100 ? 16.516 -2.508 1.606 1 96.19 100 ARG A C 1
ATOM 801 O O . ARG A 1 100 ? 17.547 -2.406 0.934 1 96.19 100 ARG A O 1
ATOM 808 N N . GLU A 1 101 ? 15.953 -3.623 1.922 1 94.88 101 GLU A N 1
ATOM 809 C CA . GLU A 1 101 ? 16.516 -4.879 1.425 1 94.88 101 GLU A CA 1
ATOM 810 C C . GLU A 1 101 ? 16.469 -4.938 -0.099 1 94.88 101 GLU A C 1
ATOM 812 O O . GLU A 1 101 ? 17.422 -5.391 -0.737 1 94.88 101 GLU A O 1
ATOM 817 N N . TYR A 1 102 ? 15.398 -4.496 -0.618 1 93.31 102 TYR A N 1
ATOM 818 C CA . TYR A 1 102 ? 15.219 -4.465 -2.064 1 93.31 102 TYR A CA 1
ATOM 819 C C . TYR A 1 102 ? 16.266 -3.572 -2.725 1 93.31 102 TYR A C 1
ATOM 821 O O . TYR A 1 102 ? 16.875 -3.957 -3.719 1 93.31 102 TYR A O 1
ATOM 829 N N . MET A 1 103 ? 16.5 -2.445 -2.16 1 92.31 103 MET A N 1
ATOM 830 C CA . MET A 1 103 ? 17.453 -1.491 -2.717 1 92.31 103 MET A CA 1
ATOM 831 C C . MET A 1 103 ? 18.875 -2.004 -2.574 1 92.31 103 MET A C 1
ATOM 833 O O . MET A 1 103 ? 19.75 -1.666 -3.381 1 92.31 103 MET A O 1
ATOM 837 N N . ALA A 1 104 ? 19.078 -2.785 -1.586 1 90.31 104 ALA A N 1
ATOM 838 C CA . ALA A 1 104 ? 20.406 -3.344 -1.348 1 90.31 104 ALA A CA 1
ATOM 839 C C . ALA A 1 104 ? 20.688 -4.52 -2.281 1 90.31 104 ALA A C 1
ATOM 841 O O . ALA A 1 104 ? 21.812 -5.02 -2.344 1 90.31 104 ALA A O 1
ATOM 842 N N . GLY A 1 105 ? 19.75 -4.98 -3.043 1 83.44 105 GLY A N 1
ATOM 843 C CA . GLY A 1 105 ? 19.938 -6.082 -3.979 1 83.44 105 GLY A CA 1
ATOM 844 C C . GLY A 1 105 ? 19.812 -7.445 -3.324 1 83.44 105 GLY A C 1
ATOM 845 O O . GLY A 1 105 ? 20.359 -8.43 -3.828 1 83.44 105 GLY A O 1
ATOM 846 N N . THR A 1 106 ? 19.188 -7.414 -2.193 1 74.62 106 THR A N 1
ATOM 847 C CA . THR A 1 106 ? 19.094 -8.672 -1.462 1 74.62 106 THR A CA 1
ATOM 848 C C . THR A 1 106 ? 17.984 -9.547 -2.045 1 74.62 106 THR A C 1
ATOM 850 O O . THR A 1 106 ? 17.984 -10.766 -1.862 1 74.62 106 THR A O 1
ATOM 853 N N . PHE A 1 107 ? 17.172 -9 -2.842 1 71.44 107 PHE A N 1
ATOM 854 C CA . PHE A 1 107 ? 16.125 -9.781 -3.482 1 71.44 107 PHE A CA 1
ATOM 855 C C . PHE A 1 107 ? 16.422 -9.984 -4.965 1 71.44 107 PHE A C 1
ATOM 857 O O . PHE A 1 107 ? 17.062 -9.141 -5.59 1 71.44 107 PHE A O 1
ATOM 864 N N . MET B 1 1 ? 25.875 10.445 -12.375 1 28.31 1 MET B N 1
ATOM 865 C CA . MET B 1 1 ? 24.938 10.656 -11.281 1 28.31 1 MET B CA 1
ATOM 866 C C . MET B 1 1 ? 24.031 9.453 -11.094 1 28.31 1 MET B C 1
ATOM 868 O O . MET B 1 1 ? 23.266 9.094 -12 1 28.31 1 MET B O 1
ATOM 872 N N . ASN B 1 2 ? 24.328 8.422 -10.5 1 36.34 2 ASN B N 1
ATOM 873 C CA . ASN B 1 2 ? 23.688 7.121 -10.359 1 36.34 2 ASN B CA 1
ATOM 874 C C . ASN B 1 2 ? 22.219 7.258 -9.969 1 36.34 2 ASN B C 1
ATOM 876 O O . ASN B 1 2 ? 21.891 7.738 -8.883 1 36.34 2 ASN B O 1
ATOM 880 N N . GLU B 1 3 ? 21.344 7.625 -10.734 1 49.56 3 GLU B N 1
ATOM 881 C CA . GLU B 1 3 ? 19.922 7.973 -10.594 1 49.56 3 GLU B CA 1
ATOM 882 C C . GLU B 1 3 ? 19.219 7.016 -9.641 1 49.56 3 GLU B C 1
ATOM 884 O O . GLU B 1 3 ? 19.172 5.809 -9.891 1 49.56 3 GLU B O 1
ATOM 889 N N . LYS B 1 4 ? 19.281 7.453 -8.523 1 59.03 4 LYS B N 1
ATOM 890 C CA . LYS B 1 4 ? 18.625 6.609 -7.527 1 59.03 4 LYS B CA 1
ATOM 891 C C . LYS B 1 4 ? 17.234 6.195 -7.996 1 59.03 4 LYS B C 1
ATOM 893 O O . LYS B 1 4 ? 16.438 7.035 -8.414 1 59.03 4 LYS B O 1
ATOM 898 N N . LYS B 1 5 ? 17.203 5.008 -8.305 1 76.06 5 LYS B N 1
ATOM 899 C CA . LYS B 1 5 ? 15.945 4.48 -8.828 1 76.06 5 LYS B CA 1
ATOM 900 C C . LYS B 1 5 ? 14.773 4.852 -7.93 1 76.06 5 LYS B C 1
ATOM 902 O O . LYS B 1 5 ? 13.703 5.23 -8.414 1 76.06 5 LYS B O 1
ATOM 907 N N . TYR B 1 6 ? 15.102 5.066 -6.66 1 88.5 6 TYR B N 1
ATOM 908 C CA . TYR B 1 6 ? 14.078 5.387 -5.676 1 88.5 6 TYR B CA 1
ATOM 909 C C . TYR B 1 6 ? 14.586 6.422 -4.676 1 88.5 6 TYR B C 1
ATOM 911 O O . TYR B 1 6 ? 15.734 6.359 -4.238 1 88.5 6 TYR B O 1
ATOM 919 N N . ASN B 1 7 ? 13.781 7.395 -4.254 1 87.69 7 ASN B N 1
ATOM 920 C CA . ASN B 1 7 ? 14.148 8.469 -3.336 1 87.69 7 ASN B CA 1
ATOM 921 C C . ASN B 1 7 ? 14.172 7.984 -1.89 1 87.69 7 ASN B C 1
ATOM 923 O O . ASN B 1 7 ? 14.781 8.617 -1.029 1 87.69 7 ASN B O 1
ATOM 927 N N . CYS B 1 8 ? 13.469 6.984 -1.59 1 92.44 8 CYS B N 1
ATOM 928 C CA . CYS B 1 8 ? 13.469 6.379 -0.263 1 92.44 8 CYS B CA 1
ATOM 929 C C . CYS B 1 8 ? 13.055 4.914 -0.334 1 92.44 8 CYS B C 1
ATOM 931 O O . CYS B 1 8 ? 12.5 4.469 -1.342 1 92.44 8 CYS B O 1
ATOM 933 N N . PRO B 1 9 ? 13.328 4.168 0.691 1 95.25 9 PRO B N 1
ATOM 934 C CA . PRO B 1 9 ? 13 2.74 0.689 1 95.25 9 PRO B CA 1
ATOM 935 C C . PRO B 1 9 ? 11.5 2.48 0.543 1 95.25 9 PRO B C 1
ATOM 937 O O . PRO B 1 9 ? 11.102 1.487 -0.071 1 95.25 9 PRO B O 1
ATOM 940 N N . VAL B 1 10 ? 10.727 3.303 1.111 1 96.75 10 VAL B N 1
ATOM 941 C CA . VAL B 1 10 ? 9.281 3.133 1.017 1 96.75 10 VAL B CA 1
ATOM 942 C C . VAL B 1 10 ? 8.852 3.217 -0.445 1 96.75 10 VAL B C 1
ATOM 944 O O . VAL B 1 10 ? 8.055 2.396 -0.911 1 96.75 10 VAL B O 1
ATOM 947 N N . GLU B 1 11 ? 9.383 4.168 -1.095 1 95.12 11 GLU B N 1
ATOM 948 C CA . GLU B 1 11 ? 9.086 4.301 -2.52 1 95.12 11 GLU B CA 1
ATOM 949 C C . GLU B 1 11 ? 9.5 3.049 -3.287 1 95.12 11 GLU B C 1
ATOM 951 O O . GLU B 1 11 ? 8.773 2.596 -4.176 1 95.12 11 GLU B O 1
ATOM 956 N N . ALA B 1 12 ? 10.656 2.559 -3.006 1 94.44 12 ALA B N 1
ATOM 957 C CA . ALA B 1 12 ? 11.156 1.35 -3.656 1 94.44 12 ALA B CA 1
ATOM 958 C C . ALA B 1 12 ? 10.203 0.178 -3.439 1 94.44 12 ALA B C 1
ATOM 960 O O . ALA B 1 12 ? 9.844 -0.525 -4.391 1 94.44 12 ALA B O 1
ATOM 961 N N . ALA B 1 13 ? 9.789 -0.022 -2.219 1 95.81 13 ALA B N 1
ATOM 962 C CA . ALA B 1 13 ? 8.875 -1.117 -1.903 1 95.81 13 ALA B CA 1
ATOM 963 C C . ALA B 1 13 ? 7.535 -0.938 -2.613 1 95.81 13 ALA B C 1
ATOM 965 O O . ALA B 1 13 ? 6.965 -1.902 -3.131 1 95.81 13 ALA B O 1
ATOM 966 N N . LEU B 1 14 ? 7.078 0.258 -2.648 1 94.88 14 LEU B N 1
ATOM 967 C CA . LEU B 1 14 ? 5.773 0.532 -3.246 1 94.88 14 LEU B CA 1
ATOM 968 C C . LEU B 1 14 ? 5.82 0.344 -4.758 1 94.88 14 LEU B C 1
ATOM 970 O O . LEU B 1 14 ? 4.793 0.069 -5.383 1 94.88 14 LEU B O 1
ATOM 974 N N . SER B 1 15 ? 6.973 0.49 -5.324 1 92.88 15 SER B N 1
ATOM 975 C CA . SER B 1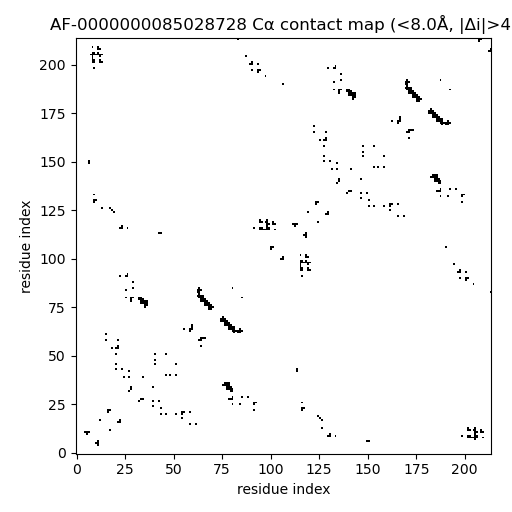 15 ? 7.094 0.211 -6.754 1 92.88 15 SER B CA 1
ATOM 976 C C . SER B 1 15 ? 6.777 -1.248 -7.062 1 92.88 15 SER B C 1
ATOM 978 O O . SER B 1 15 ? 6.402 -1.583 -8.188 1 92.88 15 SER B O 1
ATOM 980 N N . GLN B 1 16 ? 6.891 -2.102 -6.062 1 92.38 16 GLN B N 1
ATOM 981 C CA . GLN B 1 16 ? 6.625 -3.529 -6.203 1 92.38 16 GLN B CA 1
ATOM 982 C C . GLN B 1 16 ? 5.215 -3.877 -5.727 1 92.38 16 GLN B C 1
ATOM 984 O O . GLN B 1 16 ? 4.602 -4.824 -6.223 1 92.38 16 GLN B O 1
ATOM 989 N N . LEU B 1 17 ? 4.746 -3.109 -4.785 1 94 17 LEU B N 1
ATOM 990 C CA . LEU B 1 17 ? 3.521 -3.473 -4.078 1 94 17 LEU B CA 1
ATOM 991 C C . LEU B 1 17 ? 2.375 -2.547 -4.469 1 94 17 LEU B C 1
ATOM 993 O O . LEU B 1 17 ? 1.214 -2.824 -4.156 1 94 17 LEU B O 1
ATOM 997 N N . GLY B 1 18 ? 2.811 -1.493 -5.051 1 89.12 18 GLY B N 1
ATOM 998 C CA . GLY B 1 18 ? 1.792 -0.516 -5.402 1 89.12 18 GLY B CA 1
ATOM 999 C C . GLY B 1 18 ? 0.72 -1.075 -6.32 1 89.12 18 GLY B C 1
ATOM 1000 O O . GLY B 1 18 ? 0.985 -1.978 -7.117 1 89.12 18 GLY B O 1
ATOM 1001 N N . GLY B 1 19 ? -0.5 -0.509 -6.195 1 87.25 19 GLY B N 1
ATOM 1002 C CA . GLY B 1 19 ? -1.673 -0.987 -6.91 1 87.25 19 GLY B CA 1
ATOM 1003 C C . GLY B 1 19 ? -2.846 -1.289 -5.996 1 87.25 19 GLY B C 1
ATOM 1004 O O . GLY B 1 19 ? -2.67 -1.456 -4.789 1 87.25 19 GLY B O 1
ATOM 1005 N N . LYS B 1 20 ? -3.963 -1.419 -6.641 1 89.81 20 LYS B N 1
ATOM 1006 C CA . LYS B 1 20 ? -5.191 -1.52 -5.855 1 89.81 20 LYS B CA 1
ATOM 1007 C C . LYS B 1 20 ? -5.371 -2.928 -5.297 1 89.81 20 LYS B C 1
ATOM 1009 O O . LYS B 1 20 ? -5.891 -3.102 -4.191 1 89.81 20 LYS B O 1
ATOM 1014 N N . TYR B 1 21 ? -4.785 -3.902 -6.016 1 95.69 21 TYR B N 1
ATOM 1015 C CA . TYR B 1 21 ? -5.219 -5.246 -5.648 1 95.69 21 TYR B CA 1
ATOM 1016 C C . TYR B 1 21 ? -4.023 -6.129 -5.305 1 95.69 21 TYR B C 1
ATOM 1018 O O . TYR B 1 21 ? -4.191 -7.238 -4.793 1 95.69 21 TYR B O 1
ATOM 1026 N N . LYS B 1 22 ? -2.795 -5.66 -5.508 1 96.88 22 LYS B N 1
ATOM 1027 C CA . LYS B 1 22 ? -1.617 -6.508 -5.359 1 96.88 22 LYS B CA 1
ATOM 1028 C C . LYS B 1 22 ? -1.511 -7.059 -3.941 1 96.88 22 LYS B C 1
ATOM 1030 O O . LYS B 1 22 ? -1.311 -8.258 -3.748 1 96.88 22 LYS B O 1
ATOM 1035 N N . ALA B 1 23 ? -1.69 -6.184 -2.99 1 97.25 23 ALA B N 1
ATOM 1036 C CA . ALA B 1 23 ? -1.563 -6.625 -1.604 1 97.25 23 ALA B CA 1
ATOM 1037 C C . ALA B 1 23 ? -2.664 -7.617 -1.239 1 97.25 23 ALA B C 1
ATOM 1039 O O . ALA B 1 23 ? -2.438 -8.547 -0.458 1 97.25 23 ALA B O 1
ATOM 1040 N N . ILE B 1 24 ? -3.824 -7.438 -1.77 1 97.44 24 ILE B N 1
ATOM 1041 C CA . ILE B 1 24 ? -4.941 -8.336 -1.504 1 97.44 24 ILE B CA 1
ATOM 1042 C C . ILE B 1 24 ? -4.66 -9.703 -2.129 1 97.44 24 ILE B C 1
ATOM 1044 O O . ILE B 1 24 ? -4.855 -10.742 -1.487 1 97.44 24 ILE B O 1
ATOM 1048 N N . ILE B 1 25 ? -4.199 -9.68 -3.332 1 98.12 25 ILE B N 1
ATOM 1049 C CA . ILE B 1 25 ? -3.844 -10.914 -4.02 1 98.12 25 ILE B CA 1
ATOM 1050 C C . ILE B 1 25 ? -2.807 -11.68 -3.203 1 98.12 25 ILE B C 1
ATOM 1052 O O . ILE B 1 25 ? -2.971 -12.875 -2.938 1 98.12 25 ILE B O 1
ATOM 1056 N N . LEU B 1 26 ? -1.788 -10.984 -2.789 1 98.44 26 LEU B N 1
ATOM 1057 C CA . LEU B 1 26 ? -0.709 -11.602 -2.029 1 98.44 26 LEU B CA 1
ATOM 1058 C C . LEU B 1 26 ? -1.229 -12.172 -0.713 1 98.44 26 LEU B C 1
ATOM 1060 O O . LEU B 1 26 ? -0.822 -13.258 -0.299 1 98.44 26 LEU B O 1
ATOM 1064 N N . TYR B 1 27 ? -2.102 -11.461 -0.07 1 98.25 27 TYR B N 1
ATOM 1065 C CA . TYR B 1 27 ? -2.703 -11.922 1.177 1 98.25 27 TYR B CA 1
ATOM 1066 C C . TYR B 1 27 ? -3.385 -13.266 0.99 1 98.25 27 TYR B C 1
ATOM 1068 O O . TYR B 1 27 ? -3.146 -14.203 1.759 1 98.25 27 TYR B O 1
ATOM 1076 N N . TYR B 1 28 ? -4.152 -13.367 -0.018 1 98.31 28 TYR B N 1
ATOM 1077 C CA . TYR B 1 28 ? -4.902 -14.602 -0.228 1 98.31 28 TYR B CA 1
ATOM 1078 C C . TYR B 1 28 ? -3.977 -15.727 -0.665 1 98.31 28 TYR B C 1
ATOM 1080 O O . TYR B 1 28 ? -4.188 -16.891 -0.3 1 98.31 28 TYR B O 1
ATOM 1088 N N . LEU B 1 29 ? -2.939 -15.43 -1.42 1 98.44 29 LEU B N 1
ATOM 1089 C CA . LEU B 1 29 ? -1.979 -16.469 -1.805 1 98.44 29 LEU B CA 1
ATOM 1090 C C . LEU B 1 29 ? -1.182 -16.938 -0.596 1 98.44 29 LEU B C 1
ATOM 1092 O O . LEU B 1 29 ? -0.789 -18.109 -0.528 1 98.44 29 LEU B O 1
ATOM 1096 N N . MET B 1 30 ? -0.973 -16.031 0.303 1 97.69 30 MET B N 1
ATOM 1097 C CA . MET B 1 30 ? -0.259 -16.391 1.522 1 97.69 30 MET B CA 1
ATOM 1098 C C . MET B 1 30 ? -1.116 -17.297 2.402 1 97.69 30 MET B C 1
ATOM 1100 O O . MET B 1 30 ? -0.596 -18.188 3.08 1 97.69 30 MET B O 1
ATOM 1104 N N . THR B 1 31 ? -2.381 -17.078 2.369 1 96 31 THR B N 1
ATOM 1105 C CA . THR B 1 31 ? -3.273 -17.766 3.295 1 96 31 THR B CA 1
ATOM 1106 C C . THR B 1 31 ? -3.803 -19.062 2.678 1 96 31 THR B C 1
ATOM 1108 O O . THR B 1 31 ? -4.094 -20.031 3.393 1 96 31 THR B O 1
ATOM 1111 N N . GLU B 1 32 ? -3.902 -19.156 1.369 1 95.5 32 GLU B N 1
ATOM 1112 C CA . GLU B 1 32 ? -4.5 -20.312 0.716 1 95.5 32 GLU B CA 1
ATOM 1113 C C . GLU B 1 32 ? -3.477 -21.062 -0.137 1 95.5 32 GLU B C 1
ATOM 1115 O O . GLU B 1 32 ? -3.76 -22.141 -0.654 1 95.5 32 GLU B O 1
ATOM 1120 N N . SER B 1 33 ? -2.268 -20.531 -0.337 1 95.12 33 SER B N 1
ATOM 1121 C CA . SER B 1 33 ? -1.081 -21.141 -0.924 1 95.12 33 SER B CA 1
ATOM 1122 C C . SER B 1 33 ? -1.181 -21.188 -2.445 1 95.12 33 SER B C 1
ATOM 1124 O O . SER B 1 33 ? -0.219 -20.875 -3.146 1 95.12 33 SER B O 1
ATOM 1126 N N . VAL B 1 34 ? -2.363 -21.719 -2.918 1 97.75 34 VAL B N 1
ATOM 1127 C CA . VAL B 1 34 ? -2.576 -21.828 -4.355 1 97.75 34 VAL B CA 1
ATOM 1128 C C . VAL B 1 34 ? -3.965 -21.312 -4.719 1 97.75 34 VAL B C 1
ATOM 1130 O O . VAL B 1 34 ? -4.953 -21.656 -4.066 1 97.75 34 VAL B O 1
ATOM 1133 N N . LEU B 1 35 ? -4.031 -20.469 -5.793 1 98.38 35 LEU B N 1
ATOM 1134 C CA . LEU B 1 35 ? -5.328 -19.953 -6.211 1 98.38 35 LEU B CA 1
ATOM 1135 C C . LEU B 1 35 ? -5.414 -19.875 -7.73 1 98.38 35 LEU B C 1
ATOM 1137 O O . LEU B 1 35 ? -4.426 -19.562 -8.398 1 98.38 35 LEU B O 1
ATOM 1141 N N . ARG B 1 36 ? -6.617 -20.172 -8.18 1 97.56 36 ARG B N 1
ATOM 1142 C CA . ARG B 1 36 ? -6.938 -19.922 -9.578 1 97.56 36 ARG B CA 1
ATOM 1143 C C . ARG B 1 36 ? -7.52 -18.516 -9.766 1 97.56 36 ARG B C 1
ATOM 1145 O O . ARG B 1 36 ? -7.891 -17.859 -8.797 1 97.56 36 ARG B O 1
ATOM 1152 N N . PHE B 1 37 ? -7.547 -18.125 -11.078 1 97.56 37 PHE B N 1
ATOM 1153 C CA . PHE B 1 37 ? -8.07 -16.797 -11.406 1 97.56 37 PHE B CA 1
ATOM 1154 C C . PHE B 1 37 ? -9.477 -16.625 -10.852 1 97.56 37 PHE B C 1
ATOM 1156 O O . PHE B 1 37 ? -9.781 -15.602 -10.234 1 97.56 37 PHE B O 1
ATOM 1163 N N . SER B 1 38 ? -10.281 -17.594 -11.055 1 97 38 SER B N 1
ATOM 1164 C CA . SER B 1 38 ? -11.68 -17.516 -10.648 1 97 38 SER B CA 1
ATOM 1165 C C . SER B 1 38 ? -11.805 -17.391 -9.133 1 97 38 SER B C 1
ATOM 1167 O O . SER B 1 38 ? -12.695 -16.688 -8.633 1 97 38 SER B O 1
ATOM 1169 N N . GLN B 1 39 ? -10.984 -18.016 -8.391 1 97.56 39 GLN B N 1
ATOM 1170 C CA . GLN B 1 39 ? -10.977 -17.922 -6.938 1 97.56 39 GLN B CA 1
ATOM 1171 C C . GLN B 1 39 ? -10.539 -16.531 -6.48 1 97.56 39 GLN B C 1
ATOM 1173 O O . GLN B 1 39 ? -11.141 -15.953 -5.57 1 97.56 39 GLN B O 1
ATOM 1178 N N . LEU B 1 40 ? -9.523 -16.016 -7.117 1 97.81 40 LEU B N 1
ATOM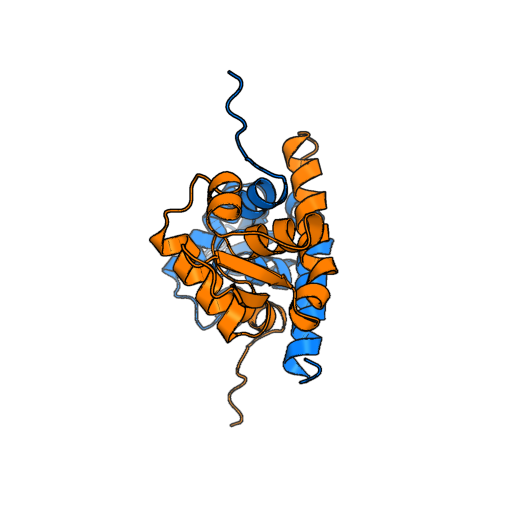 1179 C CA . LEU B 1 40 ? -9.078 -14.648 -6.816 1 97.81 40 LEU B CA 1
ATOM 1180 C C . LEU B 1 40 ? -10.188 -13.641 -7.113 1 97.81 40 LEU B C 1
ATOM 1182 O O . LEU B 1 40 ? -10.43 -12.727 -6.324 1 97.81 40 LEU B O 1
ATOM 1186 N N . GLN B 1 41 ? -10.844 -13.828 -8.227 1 97.06 41 GLN B N 1
ATOM 1187 C CA . GLN B 1 41 ? -11.938 -12.938 -8.602 1 97.06 41 GLN B CA 1
ATOM 1188 C C . GLN B 1 41 ? -13.055 -12.969 -7.555 1 97.06 41 GLN B C 1
ATOM 1190 O O . GLN B 1 41 ? -13.664 -11.938 -7.262 1 97.06 41 GLN B O 1
ATOM 1195 N N . ARG B 1 42 ? -13.305 -14.125 -7.004 1 96.31 42 ARG B N 1
ATOM 1196 C CA . ARG B 1 42 ? -14.32 -14.266 -5.965 1 96.31 42 ARG B CA 1
ATOM 1197 C C . ARG B 1 42 ? -13.914 -13.523 -4.695 1 96.31 42 ARG B C 1
ATOM 1199 O O . ARG B 1 42 ? -14.758 -12.938 -4.016 1 96.31 42 ARG B O 1
ATOM 1206 N N . HIS B 1 43 ? -12.633 -13.562 -4.391 1 96.12 43 HIS B N 1
ATOM 1207 C CA . HIS B 1 43 ? -12.125 -12.922 -3.186 1 96.12 43 HIS B CA 1
ATOM 1208 C C . HIS B 1 43 ? -12.086 -11.406 -3.346 1 96.12 43 HIS B C 1
ATOM 1210 O O . HIS B 1 43 ? -12.133 -10.672 -2.355 1 96.12 43 HIS B O 1
ATOM 1216 N N . ILE B 1 44 ? -11.969 -10.961 -4.59 1 96.38 44 ILE B N 1
ATOM 1217 C CA . ILE B 1 44 ? -11.836 -9.539 -4.887 1 96.38 44 ILE B CA 1
ATOM 1218 C C . ILE B 1 44 ? -12.93 -9.109 -5.871 1 96.38 44 ILE B C 1
ATOM 1220 O O . ILE B 1 44 ? -12.633 -8.68 -6.984 1 96.38 44 ILE B O 1
ATOM 1224 N N . PRO B 1 45 ? -14.094 -9.055 -5.438 1 94.31 45 PRO B N 1
ATOM 1225 C CA . PRO B 1 45 ? -15.219 -8.883 -6.359 1 94.31 45 PRO B CA 1
ATOM 1226 C C . PRO B 1 45 ? -15.273 -7.496 -6.984 1 94.31 45 PRO B C 1
ATOM 1228 O O . PRO B 1 45 ? -15.922 -7.301 -8.016 1 94.31 45 PRO B O 1
ATOM 1231 N N . ARG B 1 46 ? -14.625 -6.598 -6.422 1 93.25 46 ARG B N 1
ATOM 1232 C CA . ARG B 1 46 ? -14.664 -5.234 -6.945 1 93.25 46 ARG B CA 1
ATOM 1233 C C . ARG B 1 46 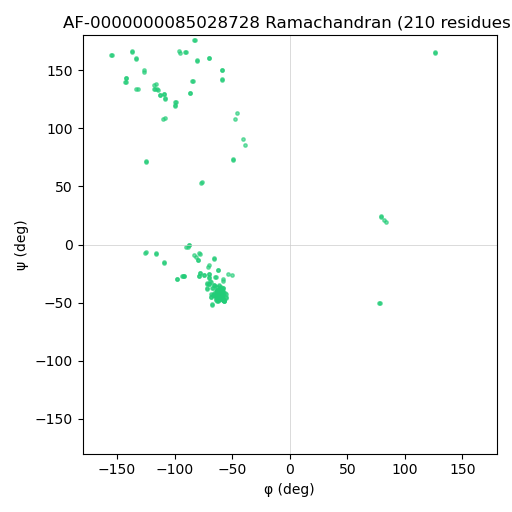? -13.664 -5.062 -8.086 1 93.25 46 ARG B C 1
ATOM 1235 O O . ARG B 1 46 ? -13.711 -4.066 -8.812 1 93.25 46 ARG B O 1
ATOM 1242 N N . ALA B 1 47 ? -12.836 -6.012 -8.297 1 95.62 47 ALA B N 1
ATOM 1243 C CA . ALA B 1 47 ? -11.867 -5.949 -9.383 1 95.62 47 ALA B CA 1
ATOM 1244 C C . ALA B 1 47 ? -12.461 -6.477 -10.688 1 95.62 47 ALA B C 1
ATOM 1246 O O . ALA B 1 47 ? -13.062 -7.559 -10.711 1 95.62 47 ALA B O 1
ATOM 1247 N N . THR B 1 48 ? -12.312 -5.711 -11.727 1 97.19 48 THR B N 1
ATOM 1248 C CA . THR B 1 48 ? -12.664 -6.27 -13.031 1 97.19 48 THR B CA 1
ATOM 1249 C C . THR B 1 48 ? -11.664 -7.348 -13.445 1 97.19 48 THR B C 1
ATOM 1251 O O . THR B 1 48 ? -10.539 -7.383 -12.945 1 97.19 48 THR B O 1
ATOM 1254 N N . ALA B 1 49 ? -12.047 -8.195 -14.359 1 96.94 49 ALA B N 1
ATOM 1255 C CA . ALA B 1 49 ? -11.164 -9.234 -14.883 1 96.94 49 ALA B CA 1
ATOM 1256 C C . ALA B 1 49 ? -9.906 -8.633 -15.492 1 96.94 49 ALA B C 1
ATOM 1258 O O . ALA B 1 49 ? -8.805 -9.172 -15.32 1 96.94 49 ALA B O 1
ATOM 1259 N N . LYS B 1 50 ? -10.062 -7.621 -16.141 1 97.62 50 LYS B N 1
ATOM 1260 C CA . LYS B 1 50 ? -8.938 -6.953 -16.797 1 97.62 50 LYS B CA 1
ATOM 1261 C C . LYS B 1 50 ? -7.926 -6.453 -15.766 1 97.62 50 LYS B C 1
ATOM 1263 O O . LYS B 1 50 ? -6.723 -6.676 -15.906 1 97.62 50 LYS B O 1
ATOM 1268 N N . MET B 1 51 ? -8.438 -5.777 -14.75 1 97.31 51 MET B N 1
ATOM 1269 C CA . MET B 1 51 ? -7.562 -5.215 -13.719 1 97.31 51 MET B CA 1
ATOM 1270 C C . MET B 1 51 ? -6.871 -6.324 -12.938 1 97.31 51 MET B C 1
ATOM 1272 O O . MET B 1 51 ? -5.68 -6.227 -12.641 1 97.31 51 MET B O 1
ATOM 1276 N N . LEU B 1 52 ? -7.617 -7.309 -12.617 1 97.69 52 LEU B N 1
ATOM 1277 C CA . LEU B 1 52 ? -7.027 -8.43 -11.898 1 97.69 52 LEU B CA 1
ATOM 1278 C C . LEU B 1 52 ? -5.941 -9.102 -12.734 1 97.69 52 LEU B C 1
ATOM 1280 O O . LEU B 1 52 ? -4.871 -9.43 -12.211 1 97.69 52 LEU B O 1
ATOM 1284 N N . THR B 1 53 ? -6.172 -9.32 -14.016 1 97.62 53 THR B N 1
ATOM 1285 C CA . THR B 1 53 ? -5.188 -9.898 -14.93 1 97.62 53 THR B CA 1
ATOM 1286 C C . THR B 1 53 ? -3.93 -9.031 -14.977 1 97.62 53 THR B C 1
ATOM 1288 O O . THR B 1 53 ? -2.812 -9.555 -14.906 1 97.62 53 THR B O 1
ATOM 1291 N N . GLN B 1 54 ? -4.137 -7.82 -15.062 1 97.81 54 GLN B N 1
ATOM 1292 C CA . GLN B 1 54 ? -3.016 -6.891 -15.109 1 97.81 54 GLN B CA 1
ATOM 1293 C C . GLN B 1 54 ? -2.172 -6.977 -13.844 1 97.81 54 GLN B C 1
ATOM 1295 O O . GLN B 1 54 ? -0.94 -6.984 -13.914 1 97.81 54 GLN B O 1
ATOM 1300 N N . GLN B 1 55 ? -2.809 -7 -12.695 1 97.75 55 GLN B N 1
ATOM 1301 C CA . GLN B 1 55 ? -2.092 -7.082 -11.43 1 97.75 55 GLN B CA 1
ATOM 1302 C C . GLN B 1 55 ? -1.327 -8.398 -11.312 1 97.75 55 GLN B C 1
ATOM 1304 O O . GLN B 1 55 ? -0.188 -8.422 -10.844 1 97.75 55 GLN B O 1
ATOM 1309 N N . LEU B 1 56 ? -1.928 -9.43 -11.75 1 98.25 56 LEU B N 1
ATOM 1310 C CA . LEU B 1 56 ? -1.288 -10.742 -11.711 1 98.25 56 LEU B CA 1
ATOM 1311 C C . LEU B 1 56 ? -0.073 -10.781 -12.633 1 98.25 56 LEU B C 1
ATOM 1313 O O . LEU B 1 56 ? 0.97 -11.328 -12.273 1 98.25 56 LEU B O 1
ATOM 1317 N N . ARG B 1 57 ? -0.228 -10.211 -13.789 1 97.94 57 ARG B N 1
ATOM 1318 C CA . ARG B 1 57 ? 0.89 -10.148 -14.719 1 97.94 57 ARG B CA 1
ATOM 1319 C C . ARG B 1 57 ? 2.051 -9.352 -14.133 1 97.94 57 ARG B C 1
ATOM 1321 O O . ARG B 1 57 ? 3.211 -9.742 -14.266 1 97.94 57 ARG B O 1
ATOM 1328 N N . GLU B 1 58 ? 1.765 -8.273 -13.539 1 98 58 GLU B N 1
ATOM 1329 C CA . GLU B 1 58 ? 2.801 -7.445 -12.93 1 98 58 GLU B CA 1
ATOM 1330 C C . GLU B 1 58 ? 3.488 -8.18 -11.781 1 98 58 GLU B C 1
ATOM 1332 O O . GLU B 1 58 ? 4.715 -8.148 -11.656 1 98 58 GLU B O 1
ATOM 1337 N N . LEU B 1 59 ? 2.688 -8.805 -10.969 1 98.31 59 LEU B N 1
ATOM 1338 C CA . LEU B 1 59 ? 3.244 -9.57 -9.859 1 98.31 59 LEU B CA 1
ATOM 1339 C C . LEU B 1 59 ? 4.148 -10.688 -10.367 1 98.31 59 LEU B C 1
ATOM 1341 O O . LEU B 1 59 ? 5.211 -10.945 -9.797 1 98.31 59 LEU B O 1
ATOM 1345 N N . GLU B 1 60 ? 3.695 -11.352 -11.391 1 98.5 60 GLU B N 1
ATOM 1346 C CA . GLU B 1 60 ? 4.516 -12.398 -12 1 98.5 60 GLU B CA 1
ATOM 1347 C C . GLU B 1 60 ? 5.789 -11.82 -12.602 1 98.5 60 GLU B C 1
ATOM 1349 O O . GLU B 1 60 ? 6.883 -12.352 -12.391 1 98.5 60 GLU B O 1
ATOM 1354 N N . GLY B 1 61 ? 5.637 -10.734 -13.375 1 97.62 61 GLY B N 1
ATOM 1355 C CA . GLY B 1 61 ? 6.773 -10.086 -14 1 97.62 61 GLY B CA 1
ATOM 1356 C C . GLY B 1 61 ? 7.82 -9.617 -13.008 1 97.62 61 GLY B C 1
ATOM 1357 O O . GLY B 1 61 ? 9.016 -9.625 -13.305 1 97.62 61 GLY B O 1
ATOM 1358 N N . ASP B 1 62 ? 7.395 -9.281 -11.812 1 96.25 62 ASP B N 1
ATOM 1359 C CA . ASP B 1 62 ? 8.289 -8.797 -10.766 1 96.25 62 ASP B CA 1
ATOM 1360 C C . ASP B 1 62 ? 8.828 -9.961 -9.93 1 96.25 62 ASP B C 1
ATOM 1362 O O . ASP B 1 62 ? 9.586 -9.75 -8.984 1 96.25 62 ASP B O 1
ATOM 1366 N N . GLY B 1 63 ? 8.352 -11.109 -10.281 1 97.19 63 GLY B N 1
ATOM 1367 C CA . GLY B 1 63 ? 8.867 -12.305 -9.625 1 97.19 63 GLY B CA 1
ATOM 1368 C C . GLY B 1 63 ? 8.266 -12.547 -8.258 1 97.19 63 GLY B C 1
ATOM 1369 O O . GLY B 1 63 ? 8.867 -13.203 -7.414 1 97.19 63 GLY B O 1
ATOM 1370 N N . LEU B 1 64 ? 7.125 -12.039 -8.008 1 97.94 64 LEU B N 1
ATOM 1371 C CA . LEU B 1 64 ? 6.5 -12.172 -6.695 1 97.94 64 LEU B CA 1
ATOM 1372 C C . LEU B 1 64 ? 5.578 -13.391 -6.652 1 97.94 64 LEU B C 1
ATOM 1374 O O . LEU B 1 64 ? 5.344 -13.961 -5.582 1 97.94 64 LEU B O 1
ATOM 1378 N N . ILE B 1 65 ? 5.051 -13.766 -7.812 1 98.69 65 ILE B N 1
ATOM 1379 C CA . ILE B 1 65 ? 4.219 -14.961 -7.879 1 98.69 65 ILE B CA 1
ATOM 1380 C C . ILE B 1 65 ? 4.637 -15.812 -9.07 1 98.69 65 ILE B C 1
ATOM 1382 O O . ILE B 1 65 ? 5.332 -15.336 -9.977 1 98.69 65 ILE B O 1
ATOM 1386 N N . HIS B 1 66 ? 4.242 -17.047 -8.953 1 98.44 66 HIS B N 1
ATOM 1387 C CA . HIS B 1 66 ? 4.398 -18 -10.047 1 98.44 66 HIS B CA 1
ATOM 1388 C C . HIS B 1 66 ? 3.049 -18.359 -10.664 1 98.44 66 HIS B C 1
ATOM 1390 O O . HIS B 1 66 ? 2.09 -18.656 -9.953 1 98.44 66 HIS B O 1
ATOM 1396 N N . ARG B 1 67 ? 3.016 -18.25 -11.922 1 98.06 67 ARG B N 1
ATOM 1397 C CA . ARG B 1 67 ? 1.867 -18.719 -12.688 1 98.06 67 ARG B CA 1
ATOM 1398 C C . ARG B 1 67 ? 2.146 -20.094 -13.305 1 98.06 67 ARG B C 1
ATOM 1400 O O . ARG B 1 67 ? 3.1 -20.25 -14.07 1 98.06 67 ARG B O 1
ATOM 1407 N N . THR B 1 68 ? 1.396 -21.094 -12.992 1 97.56 68 THR B N 1
ATOM 1408 C CA . THR B 1 68 ? 1.545 -22.438 -13.531 1 97.56 68 THR B CA 1
ATOM 1409 C C . THR B 1 68 ? 0.354 -22.797 -14.414 1 97.56 68 THR B C 1
ATOM 1411 O O . THR B 1 68 ? -0.798 -22.703 -13.984 1 97.56 68 THR B O 1
ATOM 1414 N N . VAL B 1 69 ? 0.678 -23.234 -15.555 1 95.88 69 VAL B N 1
ATOM 1415 C CA . VAL B 1 69 ? -0.368 -23.656 -16.484 1 95.88 69 VAL B CA 1
ATOM 1416 C C . VAL B 1 69 ? -0.355 -25.172 -16.625 1 95.88 69 VAL B C 1
ATOM 1418 O O . VAL B 1 69 ? 0.686 -25.766 -16.922 1 95.88 69 VAL B O 1
ATOM 1421 N N . TYR B 1 70 ? -1.459 -25.812 -16.391 1 94.62 70 TYR B N 1
ATOM 1422 C CA . TYR B 1 70 ? -1.633 -27.25 -16.578 1 94.62 70 TYR B CA 1
ATOM 1423 C C . TYR B 1 70 ? -2.312 -27.547 -17.906 1 94.62 70 TYR B C 1
ATOM 1425 O O . TYR B 1 70 ? -3.414 -27.062 -18.172 1 94.62 70 TYR B O 1
ATOM 1433 N N . PRO B 1 71 ? -1.663 -28.281 -18.641 1 92.5 71 PRO B N 1
ATOM 1434 C CA . PRO B 1 71 ? -2.186 -28.578 -19.969 1 92.5 71 PRO B CA 1
ATOM 1435 C C . PRO B 1 71 ? -3.316 -29.609 -19.953 1 92.5 71 PRO B C 1
ATOM 1437 O O . PRO B 1 71 ? -3.201 -30.672 -20.562 1 92.5 71 PRO B O 1
ATOM 1440 N N . VAL B 1 72 ? -4.262 -29.438 -19.25 1 92.88 72 VAL B N 1
ATOM 1441 C CA . VAL B 1 72 ? -5.48 -30.234 -19.219 1 92.88 72 VAL B CA 1
ATOM 1442 C C . VAL B 1 72 ? -6.539 -29.578 -20.109 1 92.88 72 VAL B C 1
ATOM 1444 O O . VAL B 1 72 ? -6.305 -28.531 -20.703 1 92.88 72 VAL B O 1
ATOM 1447 N N . VAL B 1 73 ? -7.586 -30.344 -20.422 1 91.94 73 VAL B N 1
ATOM 1448 C CA . VAL B 1 73 ? -8.688 -29.812 -21.219 1 91.94 73 VAL B CA 1
ATOM 1449 C C . VAL B 1 73 ? -9.922 -29.625 -20.328 1 91.94 73 VAL B C 1
ATOM 1451 O O . VAL B 1 73 ? -10.453 -30.609 -19.797 1 91.94 73 VAL B O 1
ATOM 1454 N N . PRO B 1 74 ? -10.273 -28.297 -20.031 1 90.94 74 PRO B N 1
ATOM 1455 C CA . PRO B 1 74 ? -9.672 -27.031 -20.438 1 90.94 74 PRO B CA 1
ATOM 1456 C C . PRO B 1 74 ? -8.438 -26.672 -19.609 1 90.94 74 PRO B C 1
ATOM 1458 O O . PRO B 1 74 ? -8.305 -27.125 -18.469 1 90.94 74 PRO B O 1
ATOM 1461 N N . PRO B 1 75 ? -7.648 -25.859 -20.172 1 93.38 75 PRO B N 1
ATOM 1462 C CA . PRO B 1 75 ? -6.426 -25.516 -19.438 1 93.38 75 PRO B CA 1
ATOM 1463 C C . PRO B 1 75 ? -6.703 -24.891 -18.078 1 93.38 75 PRO B C 1
ATOM 1465 O O . PRO B 1 75 ? -7.668 -24.141 -17.922 1 93.38 75 PRO B O 1
ATOM 1468 N N . LYS B 1 76 ? -5.867 -25.281 -17.141 1 93.69 76 LYS B N 1
ATOM 1469 C CA . LYS B 1 76 ? -5.977 -24.766 -15.781 1 93.69 76 LYS B CA 1
ATOM 1470 C C . LYS B 1 76 ? -4.758 -23.922 -15.414 1 93.69 76 LYS B C 1
ATOM 1472 O O . LYS B 1 76 ? -3.623 -24.297 -15.719 1 93.69 76 LYS B O 1
ATOM 1477 N N . THR B 1 77 ? -5.02 -22.781 -14.859 1 96.5 77 THR B N 1
ATOM 1478 C CA . THR B 1 77 ? -3.945 -21.906 -14.398 1 96.5 77 THR B CA 1
ATOM 1479 C C . THR B 1 77 ? -4.016 -21.719 -12.883 1 96.5 77 THR B C 1
ATOM 1481 O O . THR B 1 77 ? -5.094 -21.5 -12.328 1 96.5 77 THR B O 1
ATOM 1484 N N . GLU B 1 78 ? -2.814 -21.859 -12.258 1 98.19 78 GLU B N 1
ATOM 1485 C CA . GLU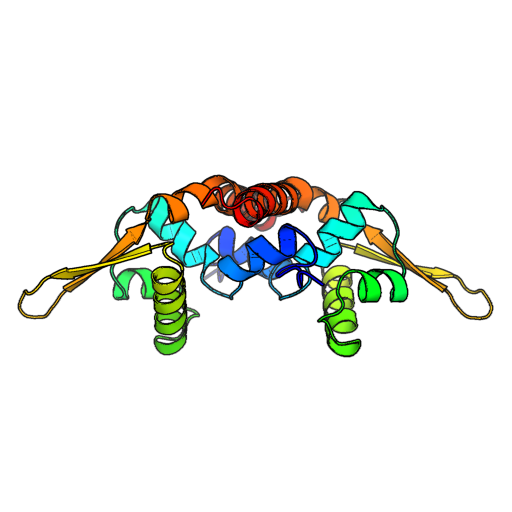 B 1 78 ? -2.727 -21.641 -10.82 1 98.19 78 GLU B CA 1
ATOM 1486 C C . GLU B 1 78 ? -1.639 -20.625 -10.477 1 98.19 78 GLU B C 1
ATOM 1488 O O . GLU B 1 78 ? -0.634 -20.531 -11.18 1 98.19 78 GLU B O 1
ATOM 1493 N N . TYR B 1 79 ? -1.865 -19.938 -9.422 1 98.69 79 TYR B N 1
ATOM 1494 C CA . TYR B 1 79 ? -0.905 -18.953 -8.922 1 98.69 79 TYR B CA 1
ATOM 1495 C C . TYR B 1 79 ? -0.403 -19.344 -7.535 1 98.69 79 TYR B C 1
ATOM 1497 O O . TYR B 1 79 ? -1.179 -19.812 -6.695 1 98.69 79 TYR B O 1
ATOM 1505 N N . THR B 1 80 ? 0.879 -19.188 -7.336 1 98.69 80 THR B N 1
ATOM 1506 C CA . THR B 1 80 ? 1.515 -19.406 -6.043 1 98.69 80 THR B CA 1
ATOM 1507 C C . THR B 1 80 ? 2.525 -18.312 -5.738 1 98.69 80 THR B C 1
ATOM 1509 O O . THR B 1 80 ? 2.916 -17.547 -6.629 1 98.69 80 THR B O 1
ATOM 1512 N N . LEU B 1 81 ? 2.93 -18.281 -4.5 1 98.25 81 LEU B N 1
ATOM 1513 C CA . LEU B 1 81 ? 3.938 -17.297 -4.102 1 98.25 81 LEU B CA 1
ATOM 1514 C C . LEU B 1 81 ? 5.34 -17.828 -4.391 1 98.25 81 LEU B C 1
ATOM 1516 O O . LEU B 1 81 ? 5.613 -19.016 -4.223 1 98.25 81 LEU B O 1
ATOM 1520 N N . THR B 1 82 ? 6.164 -16.891 -4.852 1 98.06 82 THR B N 1
ATOM 1521 C CA . THR B 1 82 ? 7.594 -17.188 -4.852 1 98.06 82 THR B CA 1
ATOM 1522 C C . THR B 1 82 ? 8.203 -16.906 -3.48 1 98.06 82 THR B C 1
ATOM 1524 O O . THR B 1 82 ? 7.52 -16.406 -2.584 1 98.06 82 THR B O 1
ATOM 1527 N N . ASP B 1 83 ? 9.508 -17.234 -3.354 1 96.88 83 ASP B N 1
ATOM 1528 C CA . ASP B 1 83 ? 10.227 -16.859 -2.135 1 96.88 83 ASP B CA 1
ATOM 1529 C C . ASP B 1 83 ? 10.25 -15.352 -1.952 1 96.88 83 ASP B C 1
ATOM 1531 O O . ASP B 1 83 ? 10.102 -14.852 -0.833 1 96.88 83 ASP B O 1
ATOM 1535 N N . ARG B 1 84 ? 10.414 -14.68 -3.025 1 96.31 84 ARG B N 1
ATOM 1536 C CA . ARG B 1 84 ? 10.406 -13.219 -2.98 1 96.31 84 ARG B CA 1
ATOM 1537 C C . ARG B 1 84 ? 9.031 -12.695 -2.561 1 96.31 84 ARG B C 1
ATOM 1539 O O . ARG B 1 84 ? 8.938 -11.766 -1.761 1 96.31 84 ARG B O 1
ATOM 1546 N N . GLY B 1 85 ? 8.023 -13.266 -3.119 1 97.69 85 GLY B N 1
ATOM 1547 C CA . GLY B 1 85 ? 6.68 -12.914 -2.697 1 97.69 85 GLY B CA 1
ATOM 1548 C C . GLY B 1 85 ? 6.438 -13.156 -1.218 1 97.69 85 GLY B C 1
ATOM 1549 O O . GLY B 1 85 ? 5.836 -12.312 -0.54 1 97.69 85 GLY B O 1
ATOM 1550 N N . GLU B 1 86 ? 6.914 -14.281 -0.749 1 97.69 86 GLU B N 1
ATOM 1551 C CA . GLU B 1 86 ? 6.746 -14.633 0.659 1 97.69 86 GLU B CA 1
ATOM 1552 C C . GLU B 1 86 ? 7.492 -13.656 1.563 1 97.69 86 GLU B C 1
ATOM 1554 O O . GLU B 1 86 ? 7.074 -13.414 2.699 1 97.69 86 GLU B O 1
ATOM 1559 N N . SER B 1 87 ? 8.539 -13.078 1.084 1 97.31 87 SER B N 1
ATOM 1560 C CA . SER B 1 87 ? 9.32 -12.141 1.885 1 97.31 87 SER B CA 1
ATOM 1561 C C . SER B 1 87 ? 8.523 -10.891 2.213 1 97.31 87 SER B C 1
ATOM 1563 O O . SER B 1 87 ? 8.914 -10.109 3.084 1 97.31 87 SER B O 1
ATOM 1565 N N . LEU B 1 88 ? 7.383 -10.688 1.568 1 97.88 88 LEU B N 1
ATOM 1566 C CA . LEU B 1 88 ? 6.523 -9.539 1.816 1 97.88 88 LEU B CA 1
ATOM 1567 C C . LEU B 1 88 ? 5.547 -9.82 2.953 1 97.88 88 LEU B C 1
ATOM 1569 O O . LEU B 1 88 ? 4.773 -8.945 3.344 1 97.88 88 LEU B O 1
ATOM 1573 N N . ARG B 1 89 ? 5.578 -10.945 3.506 1 97.94 89 ARG B N 1
ATOM 1574 C CA . ARG B 1 89 ? 4.617 -11.375 4.516 1 97.94 89 ARG B CA 1
ATOM 1575 C C . ARG B 1 89 ? 4.57 -10.391 5.684 1 97.94 89 ARG B C 1
ATOM 1577 O O . ARG B 1 89 ? 3.492 -10.039 6.168 1 97.94 89 ARG B O 1
ATOM 1584 N N . PRO B 1 90 ? 5.691 -9.891 6.164 1 98.12 90 PRO B N 1
ATOM 1585 C CA . PRO B 1 90 ? 5.598 -8.93 7.27 1 98.12 90 PRO B CA 1
ATOM 1586 C C . PRO B 1 90 ? 4.766 -7.703 6.914 1 98.12 90 PRO B C 1
ATOM 1588 O O . PRO B 1 90 ? 4.012 -7.199 7.75 1 98.12 90 PRO B O 1
ATOM 1591 N N . ILE B 1 91 ? 4.887 -7.246 5.742 1 98.25 91 ILE B N 1
ATOM 1592 C CA . ILE B 1 91 ? 4.133 -6.082 5.297 1 98.25 91 ILE B CA 1
ATOM 1593 C C . ILE B 1 91 ? 2.646 -6.43 5.219 1 98.25 91 ILE B C 1
ATOM 1595 O O . ILE B 1 91 ? 1.808 -5.73 5.793 1 98.25 91 ILE B O 1
ATOM 1599 N N . ILE B 1 92 ? 2.346 -7.492 4.547 1 98.31 92 ILE B N 1
ATOM 1600 C CA . ILE B 1 92 ? 0.962 -7.883 4.305 1 98.31 92 ILE B CA 1
ATOM 1601 C C . ILE B 1 92 ? 0.273 -8.195 5.633 1 98.31 92 ILE B C 1
ATOM 1603 O O . ILE B 1 92 ? -0.882 -7.816 5.844 1 98.31 92 ILE B O 1
ATOM 1607 N N . MET B 1 93 ? 0.941 -8.812 6.539 1 97.88 93 MET B N 1
ATOM 1608 C CA . MET B 1 93 ? 0.341 -9.156 7.824 1 97.88 93 MET B CA 1
ATOM 1609 C C . MET B 1 93 ? 0.151 -7.918 8.688 1 97.88 93 MET B C 1
ATOM 1611 O O . MET B 1 93 ? -0.825 -7.816 9.438 1 97.88 93 MET B O 1
ATOM 1615 N N . ALA B 1 94 ? 1.107 -6.988 8.633 1 98.06 94 ALA B N 1
ATOM 1616 C CA . ALA B 1 94 ? 0.911 -5.727 9.344 1 98.06 94 ALA B CA 1
ATOM 1617 C C . ALA B 1 94 ? -0.33 -5 8.828 1 98.06 94 ALA B C 1
ATOM 1619 O O . ALA B 1 94 ? -1.105 -4.453 9.617 1 98.06 94 ALA B O 1
ATOM 1620 N N . ILE B 1 95 ? -0.505 -5.008 7.547 1 98.06 95 ILE B N 1
ATOM 1621 C CA . ILE B 1 95 ? -1.68 -4.402 6.926 1 98.06 95 ILE B CA 1
ATOM 1622 C C . ILE B 1 95 ? -2.939 -5.121 7.402 1 98.06 95 ILE B C 1
ATOM 1624 O O . ILE B 1 95 ? -3.91 -4.48 7.812 1 98.06 95 ILE B O 1
ATOM 1628 N N . CYS B 1 96 ? -2.885 -6.391 7.359 1 97.56 96 CYS B N 1
ATOM 1629 C CA . CYS B 1 96 ? -4.016 -7.207 7.785 1 97.56 96 CYS B CA 1
ATOM 1630 C C . CYS B 1 96 ? -4.391 -6.914 9.234 1 97.56 96 CYS B C 1
ATOM 1632 O O . CYS B 1 96 ? -5.562 -6.711 9.547 1 97.56 96 CYS B O 1
ATOM 1634 N N . ASN B 1 97 ? -3.434 -6.887 10.062 1 97.38 97 ASN B N 1
ATOM 1635 C CA . ASN B 1 97 ? -3.666 -6.656 11.484 1 97.38 97 ASN B CA 1
ATOM 1636 C C . ASN B 1 97 ? -4.281 -5.281 11.734 1 97.38 97 ASN B C 1
ATOM 1638 O O . ASN B 1 97 ? -5.215 -5.148 12.523 1 97.38 97 ASN B O 1
ATOM 1642 N N . TRP B 1 98 ? -3.77 -4.301 11.141 1 97.44 98 TRP B N 1
ATOM 1643 C CA . TRP B 1 98 ? -4.328 -2.963 11.289 1 97.44 98 TRP B CA 1
ATOM 1644 C C . TRP B 1 98 ? -5.754 -2.904 10.758 1 97.44 98 TRP B C 1
ATOM 1646 O O . TRP B 1 98 ? -6.621 -2.262 11.352 1 97.44 98 TRP B O 1
ATOM 1656 N N . GLY B 1 99 ? -5.949 -3.541 9.602 1 96.88 99 GLY B N 1
ATOM 1657 C CA . GLY B 1 99 ? -7.281 -3.6 9.023 1 96.88 99 GLY B CA 1
ATOM 1658 C C . GLY B 1 99 ? -8.305 -4.246 9.945 1 96.88 99 GLY B C 1
ATOM 1659 O O . GLY B 1 99 ? -9.461 -3.816 9.992 1 96.88 99 GLY B O 1
ATOM 1660 N N . ARG B 1 100 ? -7.844 -5.223 10.617 1 96.19 100 ARG B N 1
ATOM 1661 C CA . ARG B 1 100 ? -8.719 -5.887 11.578 1 96.19 100 ARG B CA 1
ATOM 1662 C C . ARG B 1 100 ? -9.141 -4.926 12.688 1 96.19 100 ARG B C 1
ATOM 1664 O O . ARG B 1 100 ? -10.32 -4.871 13.047 1 96.19 100 ARG B O 1
ATOM 1671 N N . GLU B 1 101 ? -8.188 -4.227 13.195 1 94.94 101 GLU B N 1
ATOM 1672 C CA . GLU B 1 101 ? -8.477 -3.244 14.227 1 94.94 101 GLU B CA 1
ATOM 1673 C C . GLU B 1 101 ? -9.414 -2.156 13.711 1 94.94 101 GLU B C 1
ATOM 1675 O O . GLU B 1 101 ? -10.336 -1.734 14.406 1 94.94 101 GLU B O 1
ATOM 1680 N N . TYR B 1 102 ? -9.164 -1.746 12.539 1 93.19 102 TYR B N 1
ATOM 1681 C CA . TYR B 1 102 ? -9.984 -0.726 11.898 1 93.19 102 TYR B CA 1
ATOM 1682 C C . TYR B 1 102 ? -11.422 -1.208 11.742 1 93.19 102 TYR B C 1
ATOM 1684 O O . TYR B 1 102 ? -12.367 -0.48 12.055 1 93.19 102 TYR B O 1
ATOM 1692 N N . MET B 1 103 ? -11.586 -2.4 11.328 1 92.5 103 MET B N 1
ATOM 1693 C CA . MET B 1 103 ? -12.914 -2.961 11.102 1 92.5 103 MET B CA 1
ATOM 1694 C C . MET B 1 103 ? -13.641 -3.186 12.43 1 92.5 103 MET B C 1
ATOM 1696 O O . MET B 1 103 ? -14.867 -3.146 12.477 1 92.5 103 MET B O 1
ATOM 1700 N N . ALA B 1 104 ? -12.883 -3.416 13.414 1 90.38 104 ALA B N 1
ATOM 1701 C CA . ALA B 1 104 ? -13.453 -3.641 14.742 1 90.38 104 ALA B CA 1
ATOM 1702 C C . ALA B 1 104 ? -13.867 -2.322 15.391 1 90.38 104 ALA B C 1
ATOM 1704 O O . ALA B 1 104 ? -14.523 -2.316 16.438 1 90.38 104 ALA B O 1
ATOM 1705 N N . GLY B 1 105 ? -13.562 -1.203 14.844 1 83.25 105 GLY B N 1
ATOM 1706 C CA . GLY B 1 105 ? -13.93 0.099 15.375 1 83.25 105 GLY B CA 1
ATOM 1707 C C . GLY B 1 105 ? -12.992 0.584 16.469 1 83.25 105 GLY B C 1
ATOM 1708 O O . GLY B 1 105 ? -13.375 1.396 17.312 1 83.25 105 GLY B O 1
ATOM 1709 N N . THR B 1 106 ? -11.852 -0.004 16.422 1 74.06 106 THR B N 1
ATOM 1710 C CA . THR B 1 106 ? -10.906 0.351 17.484 1 74.06 106 THR B CA 1
ATOM 1711 C C . THR B 1 106 ? -10.234 1.684 17.172 1 74.06 106 THR B C 1
ATOM 1713 O O . THR B 1 106 ? -9.742 2.359 18.078 1 74.06 106 THR B O 1
ATOM 1716 N N . PHE B 1 107 ? -10.359 2.139 16 1 70.56 107 PHE B N 1
ATOM 1717 C CA . PHE B 1 107 ? -9.781 3.432 15.656 1 70.56 107 PHE B CA 1
ATOM 1718 C C . PHE B 1 107 ? -10.875 4.484 15.5 1 70.56 107 PHE B C 1
ATOM 1720 O O . PHE B 1 107 ? -12.008 4.16 15.125 1 70.56 107 PHE B O 1
#

Sequence (214 aa):
MNEKKYNCPVEAALSQLGGKYKAIILYYLMTESVLRFSQLQRHIPRATAKMLTQQLRELEGDGLIHRTVYPVVPPKTEYTLTDRGESLRPIIMAICNWGREYMAGTFMNEKKYNCPVEAALSQLGGKYKAIILYYLMTESVLRFSQLQRHIPRATAKMLTQQLRELEGDGLIHRTVYPVVPPKTEYTLTDRGESLRPIIMAICNWGREYMAGTF

Secondary structure (DSSP, 8-state):
----S-SSHHHHHHHHH-SSSHHHHHHHHHHHSEE-HHHHHHH-TTS-HHHHHHHHHHHHHTTSEEEEEE-SSS-EEEEEE-HHHHTTHHHHHHHHHHHHHHHTT--/----S-SSHHHHHHHHH-SSSHHHHHHHHHHHSEE-HHHHHHH-TTS-HHHHHHHHHHHHHTTSEEEEEE-SSS-EEEEEE-HHHHTTHHHHHHHHHHHHHHHTT--

Foldseek 3Di:
DPPPPAPDVVRVVCVQQPDDCSLVLLVCCVVVFKDFLVRSCVSVVVDDSVRSVVSVVSCVVVVQKDWDWDPDVVITIMIGGDPNVVVCVVVSVVVVVVVVCVVVVVD/DPPDPAPDVVRVVCVQQPDDCSLVLLVCCVVVFKDFLVRSCVSVVVDDSVRSVVSVVSCVVVVQKDWDWDPDVVITIMIGGDPNVVVCVVVSVVVVVVVVCVVVVVD

Radius of gyration: 18.74 Å; Cα contacts (8 Å, |Δi|>4): 279; chains: 2; bounding box: 53×67×39 Å

Nearest PDB structures (foldseek):
  7kd3-assembly1_A  TM=9.638E-01  e=6.475E-12  Clostridioides difficile R20291
  7bzg-assembly3_J  TM=8.897E-01  e=2.989E-11  Bacillus subtilis subsp. subtilis str. 168
  7bze-assembly1_A-2  TM=8.944E-01  e=4.344E-10  Bacillus subtilis subsp. subtilis str. 168
  5hs8-assembly1_A  TM=7.975E-01  e=9.781E-08  Bacillus subtilis subsp. subtilis str. 168
  5hs7-assembly1_A  TM=8.195E-01  e=1.972E-07  Bacillus subtilis subsp. subtilis str. 168